Protein AF-A0A197JQS4-F1 (afdb_monomer)

Mean predicted aligned error: 7.61 Å

Sequence (183 aa):
MTLKGQHLELLPVDSPEYKKHINKFKDLHLINLYKIHYTGADKNNNSDDSWSDPIYFHGTGHCGCIDRHIERRTGSVRISVSEWCQHDDGCETRGILLQGHCREHSLHEGRHYFSEDIEVALKYAADGLQEHVASDNLSNKARFSLFLCKARNIHLGHEAMHRYVVSDYDIIPCYLVIVCRQL

Secondary structure (DSSP, 8-state):
-PPPEEEEEEPPTTSHHHHHHHGGGTTSEEEEEEEEEETT--TTTTS-TTS-SSPEEEEE---SHHHHHHHH-SS--EEEHHHH-SS-TT-HHHHHHHH-S-GGG-TTTT-EEEBS-HHHHHHHHHHHHTTT--S--S-SEEEEEEEEEEESS-EE-SSTT-EEESSTTSEEEEEEEEEEEE-

Radius of gyration: 15.59 Å; Cα contacts (8 Å, |Δi|>4): 342; chains: 1; bounding box: 34×43×42 Å

Foldseek 3Di:
DFWAFFKKFWDDCPDPVNVVCVVLQVQWAFDTKIFTDTPPDDPCPVVPPQKDPAWWKAWAADQCLVVCVVVVDDPDRMDGLCSSHVDDPPGPVSVCNGGNQDQVPDPPNSKRKTFSRVVVNVVRNVVNNVVRPDDDPPDLKDKIKMFTKIFHPWDQDPDNGMIIDNDSVGIDGGMITIIIDRD

Organism: NCBI:txid1314771

Structure (mmCIF, N/CA/C/O backbone):
data_AF-A0A197JQS4-F1
#
_entry.id   AF-A0A197JQS4-F1
#
loop_
_atom_site.group_PDB
_atom_site.id
_atom_site.type_symbol
_atom_site.label_atom_id
_atom_site.label_alt_id
_atom_site.label_comp_id
_atom_site.label_asym_id
_atom_site.label_entity_id
_atom_site.label_seq_id
_atom_site.pdbx_PDB_ins_code
_atom_site.Cartn_x
_atom_site.Cartn_y
_atom_site.Cartn_z
_atom_site.occupancy
_atom_site.B_iso_or_equiv
_atom_site.auth_seq_id
_atom_site.auth_comp_id
_atom_site.auth_asym_id
_atom_site.auth_atom_id
_atom_site.pdbx_PDB_model_num
ATOM 1 N N . MET A 1 1 ? 16.708 9.107 -1.989 1.00 53.22 1 MET A N 1
ATOM 2 C CA . MET A 1 1 ? 16.547 8.211 -0.827 1.00 53.22 1 MET A CA 1
ATOM 3 C C . MET A 1 1 ? 15.088 7.778 -0.709 1.00 53.22 1 MET A C 1
ATOM 5 O O . MET A 1 1 ? 14.232 8.655 -0.766 1.00 53.22 1 MET A O 1
ATOM 9 N N . THR A 1 2 ? 14.795 6.476 -0.645 1.00 67.69 2 THR A N 1
ATOM 10 C CA . THR A 1 2 ? 13.421 5.961 -0.487 1.00 67.69 2 THR A CA 1
ATOM 11 C C . THR A 1 2 ? 12.818 6.405 0.844 1.00 67.69 2 THR A C 1
ATOM 13 O O . THR A 1 2 ? 13.535 6.604 1.831 1.00 67.69 2 THR A O 1
ATOM 16 N N . LEU A 1 3 ? 11.501 6.613 0.873 1.00 77.88 3 LEU A N 1
ATOM 17 C CA . LEU A 1 3 ? 10.813 7.033 2.090 1.00 77.88 3 LEU A CA 1
ATOM 18 C C . LEU A 1 3 ? 10.682 5.845 3.046 1.00 77.88 3 LEU A C 1
ATOM 20 O O . LEU A 1 3 ? 10.131 4.806 2.690 1.00 77.88 3 LEU A O 1
ATOM 24 N N . LYS A 1 4 ? 11.169 6.019 4.277 1.00 84.62 4 LYS A N 1
ATOM 25 C CA . LYS A 1 4 ? 11.078 5.009 5.336 1.00 84.62 4 LYS A CA 1
ATOM 26 C C . LYS A 1 4 ? 9.849 5.257 6.192 1.00 84.62 4 LYS A C 1
ATOM 28 O O . LYS A 1 4 ? 9.656 6.368 6.701 1.00 84.62 4 LYS A O 1
ATOM 33 N N . GLY A 1 5 ? 9.003 4.245 6.332 1.00 85.62 5 GLY A N 1
ATOM 34 C CA . GLY A 1 5 ? 7.832 4.309 7.189 1.00 85.62 5 GLY A CA 1
ATOM 35 C C . GLY A 1 5 ? 8.254 4.518 8.641 1.00 85.62 5 GLY A C 1
ATOM 36 O O . GLY A 1 5 ? 9.100 3.808 9.178 1.00 85.62 5 GLY A O 1
ATOM 37 N N . GLN A 1 6 ? 7.664 5.517 9.283 1.00 88.75 6 GLN A N 1
ATOM 38 C CA . GLN A 1 6 ? 7.834 5.794 10.702 1.00 88.75 6 GLN A CA 1
ATOM 39 C C . GLN A 1 6 ? 6.806 5.007 11.514 1.00 88.75 6 GLN A C 1
ATOM 41 O O . GLN A 1 6 ? 7.144 4.299 12.460 1.00 88.75 6 GLN A O 1
ATOM 46 N N . HIS A 1 7 ? 5.530 5.156 11.163 1.00 90.44 7 HIS A N 1
ATOM 47 C CA . HIS A 1 7 ? 4.428 4.517 11.866 1.00 90.44 7 HIS A CA 1
ATOM 48 C C . HIS A 1 7 ? 3.210 4.349 10.962 1.00 90.44 7 HIS A C 1
ATOM 50 O O . HIS A 1 7 ? 3.050 5.044 9.960 1.00 90.44 7 HIS A O 1
ATOM 56 N N . LEU A 1 8 ? 2.340 3.439 11.373 1.00 91.06 8 LEU A N 1
ATOM 57 C CA . LEU A 1 8 ? 1.018 3.215 10.821 1.00 91.06 8 LEU A CA 1
ATOM 58 C C . LEU A 1 8 ? -0.023 3.818 11.751 1.00 91.06 8 LEU A C 1
ATOM 60 O O . LEU A 1 8 ? 0.056 3.633 12.965 1.00 91.06 8 LEU A O 1
ATOM 64 N N . GLU A 1 9 ? -0.997 4.512 11.183 1.00 91.75 9 GLU A N 1
ATOM 65 C CA . GLU A 1 9 ? -2.157 5.043 11.894 1.00 91.75 9 GLU A CA 1
ATOM 66 C C . GLU A 1 9 ? -3.415 4.316 11.417 1.00 91.75 9 GLU A C 1
ATOM 68 O O . GLU A 1 9 ? -3.719 4.327 10.226 1.00 91.75 9 GLU A O 1
ATOM 73 N N . LEU A 1 10 ? -4.141 3.666 12.324 1.00 91.62 10 LEU A N 1
ATOM 74 C CA . LEU A 1 10 ? -5.405 3.008 12.009 1.00 91.62 10 LEU A CA 1
ATOM 75 C C . LEU A 1 10 ? -6.459 4.068 11.679 1.00 91.62 10 LEU A C 1
ATOM 77 O O . LEU A 1 10 ? -6.750 4.927 12.510 1.00 91.62 10 LEU A O 1
ATOM 81 N N . LEU A 1 11 ? -7.055 3.985 10.490 1.00 91.56 11 LEU A N 1
ATOM 82 C CA . LEU A 1 11 ? -8.113 4.901 10.084 1.00 91.56 11 LEU A CA 1
ATOM 83 C C . LEU A 1 11 ? -9.456 4.493 10.708 1.00 91.56 11 LEU A C 1
ATOM 85 O O . LEU A 1 11 ? -9.920 3.374 10.467 1.00 91.56 11 LEU A O 1
ATOM 89 N N . PRO A 1 12 ? -10.125 5.396 11.450 1.00 89.94 12 PRO A N 1
ATOM 90 C CA . PRO A 1 12 ? -11.469 5.152 11.956 1.00 89.94 12 PRO A CA 1
ATOM 91 C C . PRO A 1 12 ? -12.469 4.926 10.818 1.00 89.94 12 PRO A C 1
ATOM 93 O O . PRO A 1 12 ? -12.425 5.621 9.797 1.00 89.94 12 PRO A O 1
ATOM 96 N N . VAL A 1 13 ? -13.401 3.990 11.009 1.00 89.62 13 VAL A N 1
ATOM 97 C CA . VAL A 1 13 ? -14.410 3.599 10.001 1.00 89.62 13 VAL A CA 1
ATOM 98 C C . VAL A 1 13 ? -15.328 4.750 9.579 1.00 89.62 13 VAL A C 1
ATOM 100 O O . VAL A 1 13 ? -15.867 4.779 8.472 1.00 89.62 13 VAL A O 1
ATOM 103 N N . ASP A 1 14 ? -15.514 5.724 10.461 1.00 90.50 14 ASP A N 1
ATOM 104 C CA . ASP A 1 14 ? -16.335 6.907 10.255 1.00 90.50 14 ASP A CA 1
ATOM 105 C C . ASP A 1 14 ? -15.576 8.059 9.579 1.00 90.50 14 ASP A C 1
ATOM 107 O O . ASP A 1 14 ? -16.223 8.989 9.075 1.00 90.50 14 ASP A O 1
ATOM 111 N N . SER A 1 15 ? -14.243 7.973 9.486 1.00 92.25 15 SER A N 1
ATOM 112 C CA . SER A 1 15 ? -13.405 9.016 8.896 1.00 92.25 15 SER A CA 1
ATOM 113 C C . SER A 1 15 ? -13.670 9.199 7.389 1.00 92.25 15 SER A C 1
ATOM 115 O O . SER A 1 15 ? -13.915 8.225 6.664 1.00 92.25 15 SER A O 1
ATOM 117 N N . PRO A 1 16 ? -13.598 10.441 6.864 1.00 91.88 16 PRO A N 1
ATOM 118 C CA . PRO A 1 16 ? -13.750 10.697 5.429 1.00 91.88 16 PRO A CA 1
ATOM 119 C C . PRO A 1 16 ? -12.719 9.950 4.574 1.00 91.88 16 PRO A C 1
ATOM 121 O O . PRO A 1 16 ? -13.035 9.477 3.484 1.00 91.88 16 PRO A O 1
ATOM 124 N N . GLU A 1 17 ? -11.493 9.819 5.085 1.00 89.81 17 GLU A N 1
ATOM 125 C CA . GLU A 1 17 ? -10.400 9.119 4.413 1.00 89.81 17 GLU A CA 1
ATOM 126 C C . GLU A 1 17 ? -10.714 7.622 4.277 1.00 89.81 17 GLU A C 1
ATOM 128 O O . GLU A 1 17 ? -10.653 7.092 3.172 1.00 89.81 17 GLU A O 1
ATOM 133 N N . TYR A 1 18 ? -11.189 6.957 5.336 1.00 92.00 18 TYR A N 1
ATOM 134 C CA . TYR A 1 18 ? -11.634 5.560 5.254 1.00 92.00 18 TYR A CA 1
ATOM 135 C C . TYR A 1 18 ? -12.758 5.370 4.223 1.00 92.00 18 TYR A C 1
ATOM 137 O O . TYR A 1 18 ? -12.674 4.517 3.332 1.00 92.00 18 TYR A O 1
ATOM 145 N N . LYS A 1 19 ? -13.787 6.227 4.277 1.00 91.81 19 LYS A N 1
ATOM 146 C CA . LYS A 1 19 ? -14.940 6.184 3.358 1.00 91.81 19 LYS A CA 1
ATOM 147 C C . LYS A 1 19 ? -14.551 6.400 1.891 1.00 91.81 19 LYS A C 1
ATOM 149 O O . LYS A 1 19 ? -15.211 5.864 1.002 1.00 91.81 19 LYS A O 1
ATOM 154 N N . LYS A 1 20 ? -13.463 7.126 1.612 1.00 90.94 20 LYS A N 1
ATOM 155 C CA . LYS A 1 20 ? -12.918 7.297 0.252 1.00 90.94 20 LYS A CA 1
ATOM 156 C C . LYS A 1 20 ? -12.388 5.984 -0.343 1.00 90.94 20 LYS A C 1
ATOM 158 O O . LYS A 1 20 ? -12.400 5.804 -1.566 1.00 90.94 20 LYS A O 1
ATOM 163 N N . HIS A 1 21 ? -11.900 5.069 0.493 1.00 90.69 21 HIS A N 1
ATOM 164 C CA . HIS A 1 21 ? -11.247 3.840 0.040 1.00 90.69 21 HIS A CA 1
ATOM 165 C C . HIS A 1 21 ? -12.134 2.597 0.152 1.00 90.69 21 HIS A C 1
ATOM 167 O O . HIS A 1 21 ? -12.002 1.718 -0.695 1.00 90.69 21 HIS A O 1
ATOM 173 N N . ILE A 1 22 ? -13.079 2.548 1.098 1.00 90.00 22 ILE A N 1
ATOM 174 C CA . ILE A 1 22 ? -13.889 1.349 1.387 1.00 90.00 22 ILE A CA 1
ATOM 175 C C . ILE A 1 22 ? -14.606 0.760 0.164 1.00 90.00 22 ILE A C 1
ATOM 177 O O . ILE A 1 22 ? -14.644 -0.453 -0.014 1.00 90.00 22 ILE A O 1
ATOM 181 N N . ASN A 1 23 ? -15.107 1.612 -0.734 1.00 88.38 23 ASN A N 1
ATOM 182 C CA . ASN A 1 23 ? -15.840 1.179 -1.926 1.00 88.38 23 ASN A CA 1
ATOM 183 C C . ASN A 1 23 ? -14.999 0.359 -2.913 1.00 88.38 23 ASN A C 1
ATOM 185 O O . ASN A 1 23 ? -15.577 -0.259 -3.803 1.00 88.38 23 ASN A O 1
ATOM 189 N N . LYS A 1 24 ? -13.668 0.365 -2.777 1.00 88.94 24 LYS A N 1
ATOM 190 C CA . LYS A 1 24 ? -12.763 -0.439 -3.604 1.00 88.94 24 LYS A CA 1
ATOM 191 C C . LYS A 1 24 ? -12.637 -1.892 -3.120 1.00 88.94 24 LYS A C 1
ATOM 193 O O . LYS A 1 24 ? -12.056 -2.704 -3.822 1.00 88.94 24 LYS A O 1
ATOM 198 N N . PHE A 1 25 ? -13.184 -2.217 -1.945 1.00 89.88 25 PHE A N 1
ATOM 199 C CA . PHE A 1 25 ? -13.057 -3.521 -1.281 1.00 89.88 25 PHE A CA 1
ATOM 200 C C . PHE A 1 25 ? -14.406 -4.232 -1.106 1.00 89.88 25 PHE A C 1
ATOM 202 O O . PHE A 1 25 ? -14.550 -5.035 -0.195 1.00 89.88 25 PHE A O 1
ATOM 209 N N . LYS A 1 26 ? -15.425 -3.907 -1.914 1.00 81.00 26 LYS A N 1
ATOM 210 C CA . LYS A 1 26 ? -16.821 -4.332 -1.676 1.00 81.00 26 LYS A CA 1
ATOM 211 C C . LYS A 1 26 ? -17.013 -5.844 -1.555 1.00 81.00 26 LYS A C 1
ATOM 213 O O . LYS A 1 26 ? -17.825 -6.270 -0.741 1.00 81.00 26 LYS A O 1
ATOM 218 N N . ASP A 1 27 ? -16.251 -6.620 -2.317 1.00 85.12 27 ASP A N 1
ATOM 219 C CA . ASP A 1 27 ? -16.339 -8.085 -2.332 1.00 85.12 27 ASP A CA 1
ATOM 220 C C . ASP A 1 27 ? -15.370 -8.751 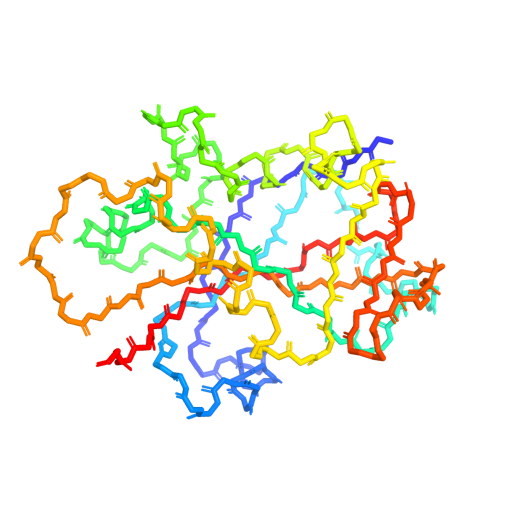-1.337 1.00 85.12 27 ASP A C 1
ATOM 222 O O . ASP A 1 27 ? -15.229 -9.972 -1.299 1.00 85.12 27 ASP A O 1
ATOM 226 N N . LEU A 1 28 ? -14.700 -7.948 -0.504 1.00 87.75 28 LEU A N 1
ATOM 227 C CA . LEU A 1 28 ? -13.706 -8.389 0.466 1.00 87.75 28 LEU A CA 1
ATOM 228 C C . LEU A 1 28 ? -14.118 -7.975 1.875 1.00 87.75 28 LEU A C 1
ATOM 230 O O . LEU A 1 28 ? -14.683 -6.906 2.111 1.00 87.75 28 LEU A O 1
ATOM 234 N N . HIS A 1 29 ? -13.766 -8.800 2.857 1.00 87.88 29 HIS A N 1
ATOM 235 C CA . HIS A 1 29 ? -13.915 -8.399 4.245 1.00 87.88 29 HIS A CA 1
ATOM 236 C C . HIS A 1 29 ? -12.717 -7.543 4.655 1.00 87.88 29 HIS A C 1
ATOM 238 O O . HIS A 1 29 ? -11.629 -8.059 4.918 1.00 87.88 29 HIS A O 1
ATOM 244 N N . LEU A 1 30 ? -12.909 -6.225 4.694 1.00 88.75 30 LEU A N 1
ATOM 245 C CA . LEU A 1 30 ? -11.894 -5.307 5.188 1.00 88.75 30 LEU A CA 1
ATOM 246 C C . LEU A 1 30 ? -11.728 -5.465 6.704 1.00 88.75 30 LEU A C 1
ATOM 248 O O . LEU A 1 30 ? -12.667 -5.208 7.455 1.00 88.75 30 LEU A O 1
ATOM 252 N N . ILE A 1 31 ? -10.526 -5.843 7.140 1.00 87.94 31 ILE A N 1
ATOM 253 C CA . ILE A 1 31 ? -10.185 -5.957 8.560 1.00 87.94 31 ILE A CA 1
ATOM 254 C C . ILE A 1 31 ? -9.725 -4.594 9.066 1.00 87.94 31 ILE A C 1
ATOM 256 O O . ILE A 1 31 ? -10.407 -3.985 9.881 1.00 87.94 31 ILE A O 1
ATOM 260 N N . ASN A 1 32 ? -8.609 -4.086 8.534 1.00 89.88 32 ASN A N 1
ATOM 261 C CA . ASN A 1 32 ? -8.026 -2.810 8.943 1.00 89.88 32 ASN A CA 1
ATOM 262 C C . ASN A 1 32 ? -7.528 -2.015 7.738 1.00 89.88 32 ASN A C 1
ATOM 264 O O . ASN A 1 32 ? -7.027 -2.580 6.767 1.00 89.88 32 ASN A O 1
ATOM 268 N N . LEU A 1 33 ? -7.605 -0.690 7.844 1.00 93.00 33 LEU A N 1
ATOM 269 C CA . LEU A 1 33 ? -7.001 0.245 6.904 1.00 93.00 33 LEU A CA 1
ATOM 270 C C . LEU A 1 33 ? -6.098 1.200 7.679 1.00 93.00 33 LEU A C 1
ATOM 272 O O . LEU A 1 33 ? -6.563 1.932 8.550 1.00 93.00 33 LEU A O 1
ATOM 276 N N . TYR A 1 34 ? -4.816 1.197 7.343 1.00 92.62 34 TYR A N 1
ATOM 277 C CA . TYR A 1 34 ? -3.806 2.025 7.976 1.00 92.62 34 TYR A CA 1
ATOM 278 C C . TYR A 1 34 ? -3.289 3.082 7.013 1.00 92.62 34 TYR A C 1
ATOM 280 O O . TYR A 1 34 ? -3.003 2.790 5.854 1.00 92.62 34 TYR A O 1
ATOM 288 N N . LYS A 1 35 ? -3.087 4.294 7.514 1.00 93.56 35 LYS A N 1
ATOM 289 C CA . LYS A 1 35 ? -2.306 5.333 6.850 1.00 93.56 35 LYS A CA 1
ATOM 290 C C . LYS A 1 35 ? -0.836 5.188 7.215 1.00 93.56 35 LYS A C 1
ATOM 292 O O . LYS A 1 35 ? -0.504 5.011 8.387 1.00 93.56 35 LYS A O 1
ATOM 297 N N . ILE A 1 36 ? 0.037 5.275 6.218 1.00 92.44 36 ILE A N 1
ATOM 298 C CA . ILE A 1 36 ? 1.484 5.179 6.411 1.00 92.44 36 ILE A CA 1
ATOM 299 C C . ILE A 1 36 ? 2.050 6.589 6.563 1.00 92.44 36 ILE A C 1
ATOM 301 O O . ILE A 1 36 ? 1.868 7.445 5.698 1.00 92.44 36 ILE A O 1
ATOM 305 N N . HIS A 1 37 ? 2.759 6.827 7.663 1.00 90.56 37 HIS A N 1
ATOM 306 C CA . HIS A 1 37 ? 3.476 8.075 7.908 1.00 90.56 37 HIS A CA 1
ATOM 307 C C . HIS A 1 37 ? 4.972 7.843 7.774 1.00 90.56 37 HIS A C 1
ATOM 309 O O . HIS A 1 37 ? 5.503 6.906 8.367 1.00 90.56 37 HIS A O 1
ATOM 315 N N . TYR A 1 38 ? 5.657 8.709 7.033 1.00 87.44 38 TYR A N 1
ATOM 316 C CA . TYR A 1 38 ? 7.070 8.561 6.682 1.00 87.44 38 TYR A CA 1
ATOM 317 C C . TYR A 1 38 ? 7.970 9.509 7.474 1.00 87.44 38 TYR A C 1
ATOM 319 O O . TYR A 1 38 ? 7.594 10.643 7.769 1.00 87.44 38 TYR A O 1
ATOM 327 N N . THR A 1 39 ? 9.191 9.074 7.788 1.00 81.81 39 THR A N 1
ATOM 328 C CA . THR A 1 39 ? 10.197 9.948 8.407 1.00 81.81 39 THR A CA 1
ATOM 329 C C . THR A 1 39 ? 10.670 11.009 7.417 1.00 81.81 39 THR A C 1
ATOM 331 O O . THR A 1 39 ? 11.080 10.663 6.310 1.00 81.81 39 THR A O 1
ATOM 334 N N . GLY A 1 40 ? 10.670 12.282 7.816 1.00 71.69 40 GLY A N 1
ATOM 335 C CA . GLY A 1 40 ? 11.206 13.373 6.992 1.00 71.69 40 GLY A CA 1
ATOM 336 C C . GLY A 1 40 ? 10.362 13.725 5.763 1.00 71.69 40 GLY A C 1
ATOM 337 O O . GLY A 1 40 ? 10.803 14.515 4.935 1.00 71.69 40 GLY A O 1
ATOM 338 N N . ALA A 1 41 ? 9.157 13.164 5.635 1.00 61.78 41 ALA A N 1
ATOM 339 C CA . ALA A 1 41 ? 8.196 13.647 4.661 1.00 61.78 41 ALA A CA 1
ATOM 340 C C . ALA A 1 41 ? 7.599 14.958 5.184 1.00 61.78 41 ALA A C 1
ATOM 342 O O . ALA A 1 41 ? 6.727 14.949 6.057 1.00 61.78 41 ALA A O 1
ATOM 343 N N . ASP A 1 42 ? 8.059 16.090 4.652 1.00 53.88 42 ASP A N 1
ATOM 344 C CA . ASP A 1 42 ? 7.267 17.312 4.730 1.00 53.88 42 ASP A CA 1
ATOM 345 C C . ASP A 1 42 ? 5.884 17.021 4.137 1.00 53.88 42 ASP A C 1
ATOM 347 O O . ASP A 1 42 ? 5.749 16.288 3.151 1.00 53.88 42 ASP A O 1
ATOM 351 N N . LYS A 1 43 ? 4.840 17.602 4.739 1.00 49.34 43 LYS A N 1
ATOM 352 C CA . LYS A 1 43 ? 3.424 17.378 4.381 1.00 49.34 43 LYS A CA 1
ATOM 353 C C . LYS A 1 43 ? 3.099 17.607 2.889 1.00 49.34 43 LYS A C 1
ATOM 355 O O . LYS A 1 43 ? 2.012 17.241 2.453 1.00 49.34 43 LYS A O 1
ATOM 360 N N . ASN A 1 44 ? 4.036 18.162 2.120 1.00 41.25 44 ASN A N 1
ATOM 361 C CA . ASN A 1 44 ? 3.891 18.593 0.735 1.00 41.25 44 ASN A CA 1
ATOM 362 C C . ASN A 1 44 ? 4.273 17.539 -0.322 1.00 41.25 44 ASN A C 1
ATOM 364 O O . ASN A 1 44 ? 3.987 17.752 -1.494 1.00 41.25 44 ASN A O 1
ATOM 368 N N . ASN A 1 45 ? 4.866 16.390 0.035 1.00 51.88 45 ASN A N 1
ATOM 369 C CA . ASN A 1 45 ? 5.236 15.393 -0.989 1.00 51.88 45 ASN A CA 1
ATOM 370 C C . ASN A 1 45 ? 4.029 14.685 -1.632 1.00 51.88 45 ASN A C 1
ATOM 372 O O . ASN A 1 45 ? 4.153 14.174 -2.737 1.00 51.88 45 ASN A O 1
ATOM 376 N N . ASN A 1 46 ? 2.863 14.672 -0.977 1.00 51.59 46 ASN A N 1
ATOM 377 C CA . ASN A 1 46 ? 1.641 14.044 -1.503 1.00 51.59 46 ASN A CA 1
ATOM 378 C C . ASN A 1 46 ? 0.733 15.001 -2.297 1.00 51.59 46 ASN A C 1
ATOM 380 O O . ASN A 1 46 ? -0.268 14.536 -2.854 1.00 51.59 46 ASN A O 1
ATOM 384 N N . SER A 1 47 ? 1.050 16.302 -2.296 1.00 53.47 47 SER A N 1
ATOM 385 C CA . SER A 1 47 ? 0.308 17.377 -2.973 1.00 53.47 47 SER A CA 1
ATOM 386 C C . SER A 1 47 ? 1.006 17.886 -4.235 1.00 53.47 47 SER A C 1
ATOM 388 O O . SER A 1 47 ? 0.624 18.926 -4.754 1.00 53.47 47 SER A O 1
ATOM 390 N N . ASP A 1 48 ? 2.060 17.205 -4.681 1.00 62.66 48 ASP A N 1
ATOM 391 C CA . ASP A 1 48 ? 2.669 17.464 -5.981 1.00 62.66 48 ASP A CA 1
ATOM 392 C C . ASP A 1 48 ? 1.764 16.874 -7.076 1.00 62.66 48 ASP A C 1
ATOM 394 O O . ASP A 1 48 ? 1.455 15.679 -7.050 1.00 62.66 48 ASP A O 1
ATOM 398 N N . ASP A 1 49 ? 1.342 17.709 -8.027 1.00 62.94 49 ASP A N 1
ATOM 399 C CA . ASP A 1 49 ? 0.498 17.325 -9.169 1.00 62.94 49 ASP A CA 1
ATOM 400 C C . ASP A 1 49 ? 1.192 16.299 -10.092 1.00 62.94 49 ASP A C 1
ATOM 402 O O . ASP A 1 49 ? 0.578 15.760 -11.010 1.00 62.94 49 ASP A O 1
ATOM 406 N N . SER A 1 50 ? 2.478 15.999 -9.857 1.00 76.12 50 SER A N 1
ATOM 407 C CA . SER A 1 50 ? 3.219 14.960 -10.580 1.00 76.12 50 SER A CA 1
ATOM 408 C C . SER A 1 50 ? 2.805 13.522 -10.235 1.00 76.12 50 SER A C 1
ATOM 410 O O . SER A 1 50 ? 3.173 12.596 -10.962 1.00 76.12 50 SER A O 1
ATOM 412 N N . TRP A 1 51 ? 2.057 13.307 -9.147 1.00 83.69 51 TRP A N 1
ATOM 413 C CA . TRP A 1 51 ? 1.566 11.981 -8.764 1.00 83.69 51 TRP A CA 1
ATOM 414 C C . TRP A 1 51 ? 0.267 11.615 -9.473 1.00 83.69 51 TRP A C 1
ATOM 416 O O . TRP A 1 51 ? -0.593 12.455 -9.708 1.00 83.69 51 TRP A O 1
ATOM 426 N N . SER A 1 52 ? 0.081 10.323 -9.733 1.00 80.56 52 SER A N 1
ATOM 427 C CA . SER A 1 52 ? -1.162 9.798 -10.282 1.00 80.56 52 SER A CA 1
ATOM 428 C C . SER A 1 52 ? -2.383 10.154 -9.428 1.00 80.56 52 SER A C 1
ATOM 430 O O . SER A 1 52 ? -2.377 9.985 -8.203 1.00 80.56 52 SER A O 1
ATOM 432 N N . ASP A 1 53 ? -3.468 10.538 -10.103 1.00 78.56 53 ASP A N 1
ATOM 433 C CA . ASP A 1 53 ? -4.795 10.631 -9.492 1.00 78.56 53 ASP A CA 1
ATOM 434 C C . ASP A 1 53 ? -5.348 9.249 -9.090 1.00 78.56 53 ASP A C 1
ATOM 436 O O . ASP A 1 53 ? -5.868 9.120 -7.971 1.00 78.56 53 ASP A O 1
ATOM 440 N N . PRO A 1 54 ? -5.227 8.189 -9.928 1.00 84.44 54 PRO A N 1
ATOM 441 C CA . PRO A 1 54 ? -5.584 6.838 -9.514 1.00 84.44 54 PRO A CA 1
ATOM 442 C C . PRO A 1 54 ? -4.731 6.331 -8.349 1.00 84.44 54 PRO A C 1
ATOM 444 O O . PRO A 1 54 ? -3.542 6.638 -8.224 1.00 84.44 54 PRO A O 1
ATOM 447 N N . ILE A 1 55 ? -5.363 5.500 -7.520 1.00 89.19 55 ILE A N 1
ATOM 448 C CA . ILE A 1 55 ? -4.691 4.676 -6.517 1.00 89.19 55 ILE A CA 1
ATOM 449 C C . ILE A 1 55 ? -4.453 3.308 -7.133 1.00 89.19 55 ILE A C 1
ATOM 451 O O . ILE A 1 55 ? -5.395 2.690 -7.626 1.00 89.19 55 ILE A O 1
ATOM 455 N N . TYR A 1 56 ? -3.223 2.832 -7.027 1.00 94.31 56 TYR A N 1
ATOM 456 C CA . TYR A 1 56 ? -2.841 1.498 -7.451 1.00 94.31 56 TYR A CA 1
ATOM 457 C C . TYR A 1 56 ? -2.705 0.568 -6.250 1.00 94.31 56 TYR A C 1
ATOM 459 O O . TYR A 1 56 ? -2.364 0.994 -5.150 1.00 94.31 56 TYR A O 1
ATOM 467 N N . PHE A 1 57 ? -2.950 -0.712 -6.465 1.00 95.06 57 PHE A N 1
ATOM 468 C CA . PHE A 1 57 ? -2.784 -1.783 -5.507 1.00 95.06 57 PHE A CA 1
ATOM 469 C C . PHE A 1 57 ? -1.479 -2.524 -5.767 1.00 95.06 57 PHE A C 1
ATOM 471 O O . PHE A 1 57 ? -1.159 -2.875 -6.905 1.00 95.06 57 PHE A O 1
ATOM 478 N N . HIS A 1 58 ? -0.753 -2.793 -4.691 1.00 93.31 58 HIS A N 1
ATOM 479 C CA . HIS A 1 58 ? 0.410 -3.667 -4.680 1.00 93.31 58 HIS A CA 1
ATOM 480 C C . HIS A 1 58 ? 0.213 -4.707 -3.578 1.00 93.31 58 HIS A C 1
ATOM 482 O O . HIS A 1 58 ? 0.144 -4.356 -2.401 1.00 93.31 58 HIS A O 1
ATOM 488 N N . GLY A 1 59 ? 0.044 -5.971 -3.960 1.00 90.62 59 GLY A N 1
ATOM 489 C CA . GLY A 1 59 ? -0.176 -7.059 -3.013 1.00 90.62 59 GLY A CA 1
ATOM 490 C C . GLY A 1 59 ? 1.130 -7.684 -2.551 1.00 90.62 59 GLY A C 1
ATOM 491 O O . GLY A 1 59 ? 2.043 -7.847 -3.353 1.00 90.62 59 GLY A O 1
ATOM 492 N N . THR A 1 60 ? 1.200 -8.038 -1.270 1.00 86.44 60 THR A N 1
ATOM 493 C CA . THR A 1 60 ? 2.349 -8.724 -0.669 1.00 86.44 60 THR A CA 1
ATOM 494 C C . THR A 1 60 ? 1.898 -9.925 0.145 1.00 86.44 60 THR A C 1
ATOM 496 O O . THR A 1 60 ? 0.770 -9.953 0.657 1.00 86.44 60 THR A O 1
ATOM 499 N N . GLY A 1 61 ? 2.794 -10.898 0.316 1.00 76.75 61 GLY A N 1
ATOM 500 C CA . GLY A 1 61 ? 2.550 -12.039 1.189 1.00 76.75 61 GLY A CA 1
ATOM 501 C C . GLY A 1 61 ? 2.187 -11.586 2.609 1.00 76.75 61 GLY A C 1
ATOM 502 O O . GLY A 1 61 ? 2.828 -10.705 3.204 1.00 76.75 61 GLY A O 1
ATOM 503 N N . HIS A 1 62 ? 1.123 -12.168 3.167 1.00 77.38 62 HIS A N 1
ATOM 504 C CA . HIS A 1 62 ? 0.702 -11.888 4.535 1.00 77.38 62 HIS A CA 1
ATOM 505 C C . HIS A 1 62 ? 1.424 -12.812 5.522 1.00 77.38 62 HIS A C 1
ATOM 507 O O . HIS A 1 62 ? 1.077 -13.977 5.668 1.00 77.38 62 HIS A O 1
ATOM 513 N N . CYS A 1 63 ? 2.404 -12.270 6.243 1.00 75.62 63 CYS A N 1
ATOM 514 C CA . CYS A 1 63 ? 3.257 -13.025 7.169 1.00 75.62 63 CYS A CA 1
ATOM 515 C C . CYS A 1 63 ? 2.644 -13.248 8.579 1.00 75.62 63 CYS A C 1
ATOM 517 O O . CYS A 1 63 ? 3.341 -13.647 9.510 1.00 75.62 63 CYS A O 1
ATOM 519 N N . GLY A 1 64 ? 1.371 -12.892 8.813 1.00 75.31 64 GLY A N 1
ATOM 520 C CA . GLY A 1 64 ? 0.690 -13.044 10.116 1.00 75.31 64 GLY A CA 1
ATOM 521 C C . GLY A 1 64 ? 1.211 -12.139 11.250 1.00 75.31 64 GLY A C 1
ATOM 522 O O . GLY A 1 64 ? 0.695 -12.152 12.369 1.00 75.31 64 GLY A O 1
ATOM 523 N N . CYS A 1 65 ? 2.230 -11.309 11.005 1.00 76.56 65 CYS A N 1
ATOM 524 C CA . CYS A 1 65 ? 2.780 -10.399 12.017 1.00 76.56 65 CYS A CA 1
ATOM 525 C C . CYS A 1 65 ? 1.750 -9.387 12.547 1.00 76.56 65 CYS A C 1
ATOM 527 O O . CYS A 1 65 ? 1.716 -9.112 13.748 1.00 76.56 65 CYS A O 1
ATOM 529 N N . ILE A 1 66 ? 0.878 -8.874 11.674 1.00 72.19 66 ILE A N 1
ATOM 530 C CA . ILE A 1 66 ? -0.192 -7.953 12.074 1.00 72.19 66 ILE A CA 1
ATOM 531 C C . ILE A 1 66 ? -1.321 -8.664 12.812 1.00 72.19 66 ILE A C 1
ATOM 533 O O . ILE A 1 66 ? -1.935 -8.049 13.673 1.00 72.19 66 ILE A O 1
ATOM 537 N N . ASP A 1 67 ? -1.550 -9.952 12.568 1.00 72.12 67 ASP A N 1
ATOM 538 C CA . ASP A 1 67 ? -2.600 -10.713 13.249 1.00 72.12 67 ASP A CA 1
ATOM 539 C C . ASP A 1 67 ? -2.337 -10.775 14.749 1.00 72.12 67 ASP A C 1
ATOM 541 O O . ASP A 1 67 ? -3.213 -10.462 15.551 1.00 72.12 67 ASP A O 1
ATOM 545 N N . ARG A 1 68 ? -1.074 -10.999 15.133 1.00 68.56 68 ARG A N 1
ATOM 546 C CA . ARG A 1 68 ? -0.640 -10.919 16.534 1.00 68.56 68 ARG A CA 1
ATOM 547 C C . ARG A 1 68 ? -0.873 -9.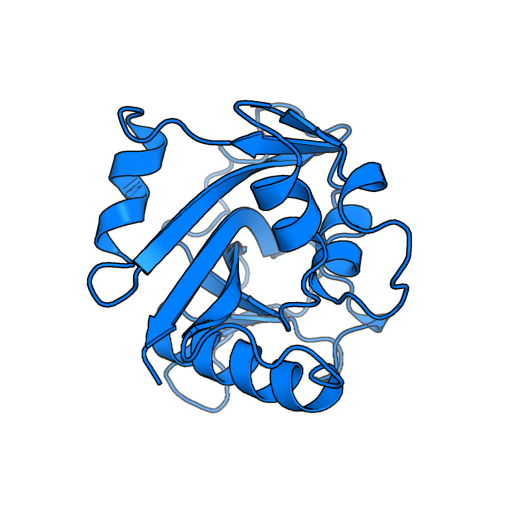536 17.146 1.00 68.56 68 ARG A C 1
ATOM 549 O O . ARG A 1 68 ? -1.142 -9.449 18.340 1.00 68.56 68 ARG A O 1
ATOM 556 N N . HIS A 1 69 ? -0.772 -8.458 16.369 1.00 66.88 69 HIS A N 1
ATOM 557 C CA . HIS A 1 69 ? -1.081 -7.099 16.837 1.00 66.88 69 HIS A CA 1
ATOM 558 C C . HIS A 1 69 ? -2.585 -6.842 16.924 1.00 66.88 69 HIS A C 1
ATOM 560 O O . HIS A 1 69 ? -3.033 -6.262 17.910 1.00 66.88 69 HIS A O 1
ATOM 566 N N . ILE A 1 70 ? -3.358 -7.299 15.939 1.00 67.38 70 ILE A N 1
ATOM 567 C CA . ILE A 1 70 ? -4.822 -7.199 15.904 1.00 67.38 70 ILE A CA 1
ATOM 568 C C . ILE A 1 70 ? -5.428 -7.946 17.092 1.00 67.38 70 ILE A C 1
ATOM 570 O O . ILE A 1 70 ? -6.295 -7.416 17.780 1.00 67.38 70 ILE A O 1
ATOM 574 N N . GLU A 1 71 ? -4.938 -9.151 17.370 1.00 66.19 71 GLU A N 1
ATOM 575 C CA . GLU A 1 71 ? -5.430 -10.001 18.453 1.00 66.19 71 GLU A CA 1
ATOM 576 C C . GLU A 1 71 ? -5.006 -9.493 19.836 1.00 66.19 71 GLU A C 1
ATOM 578 O O . GLU A 1 71 ? -5.770 -9.605 20.794 1.00 66.19 71 GLU A O 1
ATOM 583 N N . ARG A 1 72 ? -3.800 -8.915 19.964 1.00 62.06 72 ARG A N 1
ATOM 584 C CA . ARG A 1 72 ? -3.250 -8.479 21.262 1.00 62.06 72 ARG A CA 1
ATOM 585 C C . ARG A 1 72 ? -3.551 -7.026 21.632 1.00 62.06 72 ARG A C 1
ATOM 587 O O . ARG A 1 72 ? -3.370 -6.674 22.796 1.00 62.06 72 ARG A O 1
ATOM 594 N N . ARG A 1 73 ? -3.971 -6.159 20.700 1.00 54.72 73 ARG A N 1
ATOM 595 C CA . ARG A 1 73 ? -4.217 -4.731 20.981 1.00 54.72 73 ARG A CA 1
ATOM 596 C C . ARG A 1 73 ? -5.650 -4.306 20.658 1.00 54.72 73 ARG A C 1
ATOM 598 O O . ARG A 1 73 ? -5.978 -3.916 19.543 1.00 54.72 73 ARG A O 1
ATOM 605 N N . THR A 1 74 ? -6.463 -4.219 21.707 1.00 52.78 74 THR A N 1
ATOM 606 C CA . THR A 1 74 ? -7.684 -3.406 21.763 1.00 52.78 74 THR A CA 1
ATOM 607 C C . THR A 1 74 ? -7.339 -1.916 21.591 1.00 52.78 74 THR A C 1
ATOM 609 O O . THR A 1 74 ? -6.869 -1.276 22.530 1.00 52.78 74 THR A O 1
ATOM 612 N N . GLY A 1 75 ? -7.554 -1.341 20.406 1.00 54.12 75 GLY A N 1
ATOM 613 C CA . GLY A 1 75 ? -7.689 0.118 20.244 1.00 54.12 75 GLY A CA 1
ATOM 614 C C . GLY A 1 75 ? -6.407 0.955 20.128 1.00 54.12 75 GLY A C 1
ATOM 615 O O . GLY A 1 75 ? -6.473 2.175 20.275 1.00 54.12 75 GLY A O 1
ATOM 616 N N . SER A 1 76 ? -5.241 0.361 19.849 1.00 62.69 76 SER A N 1
ATOM 617 C CA . SER A 1 76 ? -4.048 1.166 19.549 1.00 62.69 76 SER A CA 1
ATOM 618 C C . SER A 1 76 ? -4.174 1.797 18.160 1.00 62.69 76 SER A C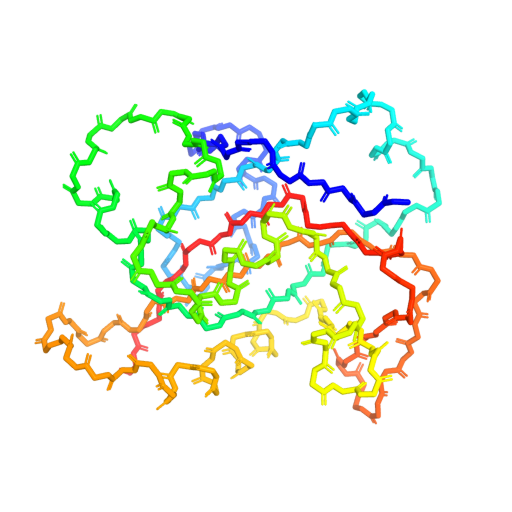 1
ATOM 620 O O . SER A 1 76 ? -4.080 1.116 17.143 1.00 62.69 76 SER A O 1
ATOM 622 N N . VAL A 1 77 ? -4.379 3.115 18.129 1.00 78.94 77 VAL A N 1
ATOM 623 C CA . VAL A 1 77 ? -4.523 3.902 16.891 1.00 78.94 77 VAL A CA 1
ATOM 624 C C . VAL A 1 77 ? -3.211 3.967 16.102 1.00 78.94 77 VAL A C 1
ATOM 626 O O . VAL A 1 77 ? -3.229 4.256 14.912 1.00 78.94 77 VAL A O 1
ATOM 629 N N . ARG A 1 78 ? -2.061 3.682 16.729 1.00 86.94 78 ARG A N 1
ATOM 630 C CA . ARG A 1 78 ? -0.740 3.892 16.129 1.00 86.94 78 ARG A CA 1
ATOM 631 C C . ARG A 1 78 ? 0.222 2.738 16.404 1.00 86.94 78 ARG A C 1
ATOM 633 O O . ARG A 1 78 ? 0.440 2.374 17.555 1.00 86.94 78 ARG A O 1
ATOM 640 N N . ILE A 1 79 ? 0.847 2.221 15.348 1.00 86.69 79 ILE A N 1
ATOM 641 C CA . ILE A 1 79 ? 1.834 1.131 15.399 1.00 86.69 79 ILE A CA 1
ATOM 642 C C . ILE A 1 79 ? 3.150 1.650 14.819 1.00 86.69 79 ILE A C 1
ATOM 644 O O . ILE A 1 79 ? 3.170 2.142 13.692 1.00 86.69 79 ILE A O 1
ATOM 648 N N . SER A 1 80 ? 4.257 1.567 15.562 1.00 88.38 80 SER A N 1
ATOM 649 C CA . SER A 1 80 ? 5.571 1.884 14.988 1.00 88.38 80 SER A CA 1
ATOM 650 C C . SER A 1 80 ? 5.918 0.861 13.907 1.00 88.38 80 SER A C 1
ATOM 652 O O . SER A 1 80 ? 5.739 -0.337 14.115 1.00 88.38 80 SER A O 1
ATOM 654 N N . VAL A 1 81 ? 6.464 1.295 12.768 1.00 87.12 81 VAL A N 1
ATOM 655 C CA . VAL A 1 81 ? 6.870 0.350 11.711 1.00 87.12 81 VAL A CA 1
ATOM 656 C C . VAL A 1 81 ? 7.941 -0.624 12.219 1.00 87.12 81 VAL A C 1
ATOM 658 O O . VAL A 1 81 ? 7.914 -1.804 11.877 1.00 87.12 81 VAL A O 1
ATOM 661 N N . SER A 1 82 ? 8.833 -0.177 13.110 1.00 84.25 82 SER A N 1
ATOM 662 C CA . SER A 1 82 ? 9.825 -1.048 13.760 1.00 84.25 82 SER A CA 1
ATOM 663 C C . SER A 1 82 ? 9.206 -2.140 14.644 1.00 84.25 82 SER A C 1
ATOM 665 O O . SER A 1 82 ? 9.853 -3.146 14.925 1.00 84.25 82 SER A O 1
ATOM 667 N N . GLU A 1 83 ? 7.960 -1.957 15.078 1.00 80.56 83 GLU A N 1
ATOM 668 C CA . GLU A 1 83 ? 7.206 -2.913 15.892 1.00 80.56 83 GLU A CA 1
ATOM 669 C C . GLU A 1 83 ? 6.296 -3.811 15.045 1.00 80.56 83 GLU A C 1
ATOM 671 O O . GLU A 1 83 ? 5.752 -4.774 15.579 1.00 80.56 83 GLU A O 1
ATOM 676 N N . TRP A 1 84 ? 6.136 -3.529 13.744 1.00 78.31 84 TRP A N 1
ATOM 677 C CA . TRP A 1 84 ? 5.220 -4.250 12.853 1.00 78.31 84 TRP A CA 1
ATOM 678 C C . TRP A 1 84 ? 5.471 -5.759 12.853 1.00 78.31 84 TRP A C 1
ATOM 680 O O . TRP A 1 84 ? 4.544 -6.548 13.007 1.00 78.31 84 TRP A O 1
ATOM 690 N N . CYS A 1 85 ? 6.734 -6.157 12.692 1.00 77.25 85 CYS A N 1
ATOM 691 C CA . CYS A 1 85 ? 7.133 -7.553 12.580 1.00 77.25 85 CYS A CA 1
ATOM 692 C C . CYS A 1 85 ? 8.573 -7.701 13.085 1.00 77.25 85 CYS A C 1
ATOM 694 O O . CYS A 1 85 ? 9.524 -7.338 12.400 1.00 77.25 85 CYS A O 1
ATOM 696 N N . GLN A 1 86 ? 8.726 -8.143 14.336 1.00 71.44 86 GLN A N 1
ATOM 697 C CA . GLN A 1 86 ? 10.027 -8.211 15.022 1.00 71.44 86 GLN A CA 1
ATOM 698 C C . GLN A 1 86 ? 10.733 -9.565 14.881 1.00 71.44 86 GLN A C 1
ATOM 700 O O . GLN A 1 86 ? 11.890 -9.686 15.268 1.00 71.44 86 GLN A O 1
ATOM 705 N N . HIS A 1 87 ? 10.037 -10.583 14.373 1.00 67.81 87 HIS A N 1
ATOM 706 C CA . HIS A 1 87 ? 10.484 -11.978 14.444 1.00 67.81 87 HIS A CA 1
ATOM 707 C C . HIS A 1 87 ? 10.547 -12.683 13.089 1.00 67.81 87 HIS A C 1
ATOM 709 O O . HIS A 1 87 ? 10.861 -13.866 13.053 1.00 67.81 87 HIS A O 1
ATOM 715 N N . ASP A 1 88 ? 10.225 -11.982 12.003 1.00 69.62 88 ASP A N 1
ATOM 716 C CA . ASP A 1 88 ? 10.231 -12.551 10.661 1.00 69.62 88 ASP A CA 1
ATOM 717 C C . ASP A 1 88 ? 10.961 -11.602 9.707 1.00 69.62 88 ASP A C 1
ATOM 719 O O . ASP A 1 88 ? 10.465 -10.531 9.332 1.00 69.62 88 ASP A O 1
ATOM 723 N N . ASP A 1 89 ? 12.192 -11.987 9.378 1.00 68.94 89 ASP A N 1
ATOM 724 C CA . ASP A 1 89 ? 13.050 -11.270 8.439 1.00 68.94 89 ASP A CA 1
ATOM 725 C C . ASP A 1 89 ? 12.648 -11.514 6.975 1.00 68.94 89 ASP A C 1
ATOM 727 O O . ASP A 1 89 ? 13.084 -10.763 6.106 1.00 68.94 89 ASP A O 1
ATOM 731 N N . GLY A 1 90 ? 11.769 -12.488 6.704 1.00 75.50 90 GLY A N 1
ATOM 732 C CA . GLY A 1 90 ? 11.200 -12.759 5.382 1.00 75.50 90 GLY A CA 1
ATOM 733 C C . GLY A 1 90 ? 9.926 -11.970 5.068 1.00 75.50 90 GLY A C 1
ATOM 734 O O . GLY A 1 90 ? 9.413 -12.055 3.958 1.00 75.50 90 GLY A O 1
ATOM 735 N N . CYS A 1 91 ? 9.394 -11.177 6.004 1.00 82.12 91 CYS A N 1
ATOM 736 C CA . CYS A 1 91 ? 8.124 -10.489 5.776 1.00 82.12 91 CYS A CA 1
ATOM 737 C C . CYS A 1 91 ? 8.254 -9.319 4.776 1.00 82.12 91 CYS A C 1
ATOM 739 O O . CYS A 1 91 ? 8.631 -8.202 5.146 1.00 82.12 91 CYS A O 1
ATOM 741 N N . GLU A 1 92 ? 7.839 -9.533 3.525 1.00 85.31 92 GLU A N 1
ATOM 742 C CA . GLU A 1 92 ? 7.860 -8.535 2.438 1.00 85.31 92 GLU A CA 1
ATOM 743 C C . GLU A 1 92 ? 7.164 -7.221 2.821 1.00 85.31 92 GLU A C 1
ATOM 745 O O . GLU A 1 92 ? 7.686 -6.125 2.602 1.00 85.31 92 GLU A O 1
ATOM 750 N N . THR A 1 93 ? 6.005 -7.333 3.483 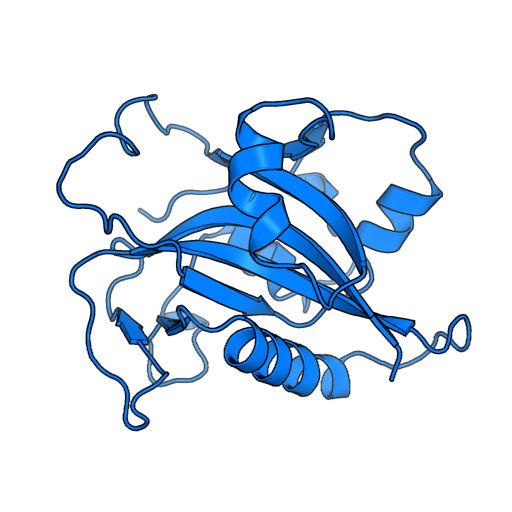1.00 88.25 93 THR A N 1
ATOM 751 C CA . THR A 1 93 ? 5.234 -6.179 3.971 1.00 88.25 93 THR A CA 1
ATOM 752 C C . THR A 1 93 ? 6.093 -5.305 4.896 1.00 88.25 93 THR A C 1
ATOM 754 O O . THR A 1 93 ? 6.076 -4.078 4.802 1.00 88.25 93 THR A O 1
ATOM 757 N N . ARG A 1 94 ? 6.888 -5.922 5.784 1.00 87.06 94 ARG A N 1
ATOM 758 C CA 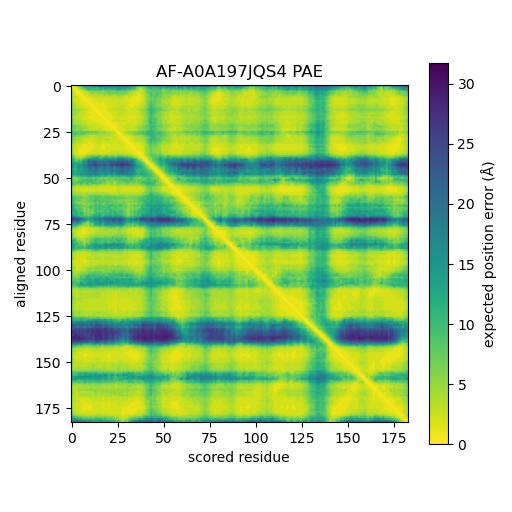. ARG A 1 94 ? 7.804 -5.212 6.691 1.00 87.06 94 ARG A CA 1
ATOM 759 C C . ARG A 1 94 ? 8.952 -4.566 5.915 1.00 87.06 94 ARG A C 1
ATOM 761 O O . ARG A 1 94 ? 9.306 -3.428 6.221 1.00 87.06 94 ARG A O 1
ATOM 768 N N . GLY A 1 95 ? 9.512 -5.270 4.931 1.00 87.12 95 GLY A N 1
ATOM 769 C CA . GLY A 1 95 ? 10.572 -4.756 4.062 1.00 87.12 95 GLY A CA 1
ATOM 770 C C . GLY A 1 95 ? 10.163 -3.446 3.390 1.00 87.12 95 GLY A C 1
ATOM 771 O O . GLY A 1 95 ? 10.843 -2.431 3.557 1.00 87.12 95 GLY A O 1
ATOM 772 N N . ILE A 1 96 ? 8.989 -3.435 2.751 1.00 89.50 96 ILE A N 1
ATOM 773 C CA . ILE A 1 96 ? 8.440 -2.237 2.100 1.00 89.50 96 ILE A CA 1
ATOM 774 C C . ILE A 1 96 ? 8.158 -1.124 3.111 1.00 89.50 96 ILE A C 1
ATOM 776 O O . ILE A 1 96 ? 8.482 0.032 2.854 1.00 89.50 96 ILE A O 1
ATOM 780 N N . LEU A 1 97 ? 7.606 -1.431 4.288 1.00 89.56 97 LEU A N 1
ATOM 781 C CA . LEU A 1 97 ? 7.365 -0.400 5.301 1.00 89.56 97 LEU A CA 1
ATOM 782 C C . LEU A 1 97 ? 8.666 0.246 5.808 1.00 89.56 97 LEU A C 1
ATOM 784 O O . LEU A 1 97 ? 8.703 1.457 6.022 1.00 89.56 97 LEU A O 1
ATOM 788 N N . LEU A 1 98 ? 9.732 -0.531 6.016 1.00 87.56 98 LEU A N 1
ATOM 789 C CA . LEU A 1 98 ? 10.999 -0.029 6.563 1.00 87.56 98 LEU A CA 1
ATOM 790 C C . LEU A 1 98 ? 11.867 0.686 5.527 1.00 87.56 98 LEU A C 1
ATOM 792 O O . LEU A 1 98 ? 12.599 1.613 5.884 1.00 87.56 98 LEU A O 1
ATOM 796 N N . GLN A 1 99 ? 11.831 0.233 4.276 1.00 85.62 99 GLN A N 1
ATOM 797 C CA . GLN A 1 99 ? 12.788 0.642 3.246 1.00 85.62 99 GLN A CA 1
ATOM 798 C C . GLN A 1 99 ? 12.135 1.301 2.026 1.00 85.62 99 GLN A C 1
ATOM 800 O O . GLN A 1 99 ? 12.852 1.841 1.183 1.00 85.62 99 GLN A O 1
ATOM 805 N N . GLY A 1 100 ? 10.804 1.307 1.944 1.00 85.88 100 GLY A N 1
ATOM 806 C CA . GLY A 1 100 ? 10.070 1.625 0.724 1.00 85.88 100 GLY A CA 1
ATOM 807 C C . GLY A 1 100 ? 10.153 0.487 -0.298 1.00 85.88 100 GLY A C 1
ATOM 808 O O . GLY A 1 100 ? 10.695 -0.585 -0.028 1.00 85.88 100 GLY A O 1
ATOM 809 N N . HIS A 1 101 ? 9.631 0.730 -1.499 1.00 84.00 101 HIS A N 1
ATOM 810 C CA . HIS A 1 101 ? 9.923 -0.137 -2.637 1.00 84.00 101 HIS A CA 1
ATOM 811 C C . HIS A 1 101 ? 11.415 -0.041 -2.969 1.00 84.00 101 HIS A C 1
ATOM 813 O O . HIS A 1 101 ? 11.927 1.059 -3.156 1.00 84.00 101 HIS A O 1
ATOM 819 N N . CYS A 1 102 ? 12.106 -1.180 -3.016 1.00 82.12 102 CYS A N 1
ATOM 820 C CA . CYS A 1 102 ? 13.542 -1.248 -3.268 1.00 82.12 102 CYS A CA 1
ATOM 821 C C . CYS A 1 102 ? 13.809 -2.115 -4.492 1.00 82.12 102 CYS A C 1
ATOM 823 O O . CYS A 1 102 ? 13.455 -3.297 -4.518 1.00 82.12 102 CYS A O 1
ATOM 825 N N . ARG A 1 103 ? 14.437 -1.532 -5.513 1.00 81.00 103 ARG A N 1
ATOM 826 C CA . ARG A 1 103 ? 14.727 -2.214 -6.774 1.00 81.00 103 ARG A CA 1
ATOM 827 C C . ARG A 1 103 ? 15.555 -3.485 -6.589 1.00 81.00 103 ARG A C 1
ATOM 829 O O . ARG A 1 103 ? 15.302 -4.476 -7.266 1.00 81.00 103 ARG A O 1
ATOM 836 N N . GLU A 1 104 ? 16.524 -3.451 -5.679 1.00 75.88 104 GLU A N 1
ATOM 837 C CA . GLU A 1 104 ? 17.435 -4.570 -5.392 1.00 75.88 104 GLU A CA 1
ATOM 838 C C . GLU A 1 104 ? 16.710 -5.792 -4.812 1.00 75.88 104 GLU A C 1
ATOM 840 O O . GLU A 1 104 ? 17.222 -6.907 -4.880 1.00 75.88 104 GLU A O 1
ATOM 845 N N . HIS A 1 105 ? 15.504 -5.589 -4.282 1.00 71.88 105 HIS A N 1
ATOM 846 C CA . HIS A 1 105 ? 14.647 -6.636 -3.731 1.00 71.88 105 HIS A CA 1
ATOM 847 C C . HIS A 1 105 ? 13.449 -6.960 -4.634 1.00 71.88 105 HIS A C 1
ATOM 849 O O . HIS A 1 105 ? 12.614 -7.781 -4.269 1.00 71.88 105 HIS A O 1
ATOM 855 N N . SER A 1 106 ? 13.345 -6.336 -5.813 1.00 70.31 106 SER A N 1
ATOM 856 C CA . SER A 1 106 ? 12.292 -6.665 -6.772 1.00 70.31 106 SER A CA 1
ATOM 857 C C . SER A 1 106 ? 12.639 -7.944 -7.530 1.00 70.31 106 SER A C 1
ATOM 859 O O . SER A 1 106 ? 13.662 -8.033 -8.210 1.00 70.31 106 SER A O 1
ATOM 861 N N . LEU A 1 107 ? 11.717 -8.906 -7.479 1.00 67.38 107 LEU A N 1
ATOM 862 C CA . LEU A 1 107 ? 11.792 -10.182 -8.194 1.00 67.38 107 LEU A CA 1
ATOM 863 C C . LEU A 1 107 ? 11.760 -10.031 -9.726 1.00 67.38 107 LEU A C 1
ATOM 865 O O . LEU A 1 107 ? 12.054 -10.980 -10.450 1.00 67.38 107 LEU A O 1
ATOM 869 N N . HIS A 1 108 ? 11.413 -8.850 -10.246 1.00 74.31 108 HIS A N 1
ATOM 870 C CA . HIS A 1 108 ? 11.137 -8.642 -11.666 1.00 74.31 108 HIS A CA 1
ATOM 871 C C . HIS A 1 108 ? 12.075 -7.617 -12.307 1.00 74.31 108 HIS A C 1
ATOM 873 O O . HIS A 1 108 ? 11.644 -6.553 -12.759 1.00 74.31 108 HIS A O 1
ATOM 879 N N . GLU A 1 109 ? 13.368 -7.946 -12.350 1.00 78.50 109 GLU A N 1
ATOM 880 C CA . GLU A 1 109 ? 14.414 -7.141 -13.009 1.00 78.50 109 GLU A CA 1
ATOM 881 C C . GLU A 1 109 ? 14.516 -5.703 -12.474 1.00 78.50 109 GLU A C 1
ATOM 883 O O . GLU A 1 109 ? 14.954 -4.774 -13.165 1.00 78.50 109 GLU A O 1
ATOM 888 N N . GLY A 1 110 ? 14.099 -5.497 -11.226 1.00 79.81 110 GLY A N 1
ATOM 889 C CA . GLY A 1 110 ? 14.080 -4.174 -10.639 1.00 79.81 110 GLY A CA 1
ATOM 890 C C . GLY A 1 110 ? 12.925 -3.286 -11.107 1.00 79.81 110 GLY A C 1
ATOM 891 O O . GLY A 1 110 ? 13.108 -2.084 -11.292 1.00 79.81 110 GLY A O 1
ATOM 892 N N . ARG A 1 111 ? 11.747 -3.867 -11.332 1.00 88.12 111 ARG A N 1
ATOM 893 C CA . ARG A 1 111 ? 10.508 -3.133 -11.621 1.00 88.12 111 ARG A CA 1
ATOM 894 C C . ARG A 1 111 ? 9.520 -3.318 -10.474 1.00 88.12 111 ARG A C 1
ATOM 896 O O . ARG A 1 111 ? 9.400 -4.413 -9.927 1.00 88.12 111 ARG A O 1
ATOM 903 N N . HIS A 1 112 ? 8.779 -2.271 -10.140 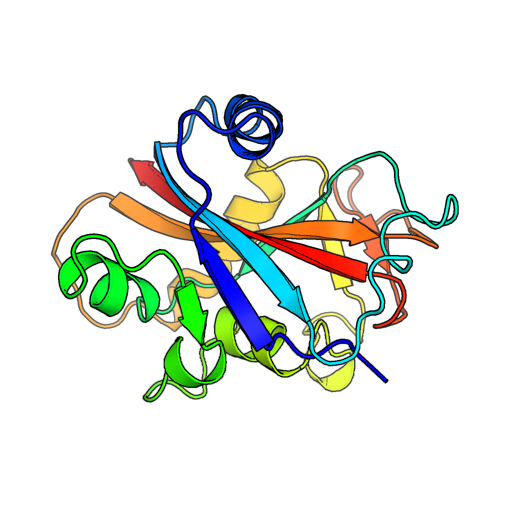1.00 89.56 112 HIS A N 1
ATOM 904 C CA . HIS A 1 112 ? 7.732 -2.324 -9.117 1.00 89.56 112 HIS A CA 1
ATOM 905 C C . HIS A 1 112 ? 6.384 -2.445 -9.795 1.00 89.56 112 HIS A C 1
ATOM 907 O O . HIS A 1 112 ? 5.924 -1.476 -10.394 1.00 89.56 112 HIS A O 1
ATOM 913 N N . TYR A 1 113 ? 5.781 -3.631 -9.730 1.00 90.56 113 TYR A N 1
ATOM 914 C CA . TYR A 1 113 ? 4.490 -3.903 -10.354 1.00 90.56 113 TYR A CA 1
ATOM 915 C C . TYR A 1 113 ? 3.331 -3.550 -9.426 1.00 90.56 113 TYR A C 1
ATOM 917 O O . TYR A 1 113 ? 3.386 -3.773 -8.217 1.00 90.56 113 TYR A O 1
ATOM 925 N N . PHE A 1 114 ? 2.274 -3.001 -10.011 1.00 92.25 114 PHE A N 1
ATOM 926 C CA . PHE A 1 114 ? 1.036 -2.628 -9.339 1.00 92.25 114 PHE A CA 1
ATOM 927 C C . PHE A 1 114 ? -0.122 -2.623 -10.346 1.00 92.25 114 PHE A C 1
ATOM 929 O O . PHE A 1 114 ? 0.088 -2.695 -11.560 1.00 92.25 114 PHE A O 1
ATOM 936 N N . SER A 1 115 ? -1.359 -2.551 -9.860 1.00 93.38 115 SER A N 1
ATOM 937 C CA . SER A 1 115 ? -2.554 -2.547 -10.712 1.00 93.38 115 SER A CA 1
ATOM 938 C C . SER A 1 115 ? -3.643 -1.637 -10.157 1.00 93.38 115 SER A C 1
ATOM 940 O O . SER A 1 115 ? -3.714 -1.422 -8.957 1.00 93.38 115 SER A O 1
ATOM 942 N N . GLU A 1 116 ? -4.508 -1.096 -11.009 1.00 92.38 116 GLU A N 1
ATOM 943 C CA . GLU A 1 116 ? -5.748 -0.439 -10.554 1.00 92.38 116 GLU A CA 1
ATOM 944 C C . GLU A 1 116 ? -6.812 -1.467 -10.144 1.00 92.38 116 GLU A C 1
ATOM 946 O O . GLU A 1 116 ? -7.760 -1.129 -9.437 1.00 92.38 116 GLU A O 1
ATOM 951 N N . ASP A 1 117 ? -6.641 -2.721 -10.570 1.00 92.12 117 ASP A N 1
ATOM 952 C CA . ASP A 1 117 ? -7.522 -3.832 -10.247 1.00 92.12 117 ASP A CA 1
ATOM 953 C C . ASP A 1 117 ? -7.022 -4.560 -8.993 1.00 92.12 117 ASP A C 1
ATOM 955 O O . ASP A 1 117 ? -5.896 -5.066 -8.924 1.00 92.12 117 ASP A O 1
ATOM 959 N N . ILE A 1 118 ? -7.882 -4.607 -7.980 1.00 91.62 118 ILE A N 1
ATOM 960 C CA . ILE A 1 118 ? -7.589 -5.262 -6.711 1.00 91.62 118 ILE A CA 1
ATOM 961 C C . ILE A 1 118 ? -7.443 -6.779 -6.853 1.00 91.62 118 ILE A C 1
ATOM 963 O O . ILE A 1 118 ? -6.636 -7.368 -6.134 1.00 91.62 118 ILE A O 1
ATOM 967 N N . GLU A 1 119 ? -8.160 -7.418 -7.782 1.00 91.25 119 GLU A N 1
ATOM 968 C CA . GLU A 1 119 ? -8.077 -8.869 -7.981 1.00 91.25 119 GLU A CA 1
ATOM 969 C C . GLU A 1 119 ? -6.693 -9.273 -8.495 1.00 91.25 119 GLU A C 1
ATOM 971 O O . GLU A 1 119 ? -6.154 -10.307 -8.095 1.00 91.25 119 GLU A O 1
ATOM 976 N N . VAL A 1 120 ? -6.067 -8.418 -9.308 1.00 90.56 120 VAL A N 1
ATOM 977 C CA . VAL A 1 120 ? -4.689 -8.618 -9.768 1.00 90.56 120 VAL A CA 1
ATOM 978 C C . VAL A 1 120 ? -3.723 -8.567 -8.586 1.00 90.56 120 VAL A C 1
ATOM 980 O O . VAL A 1 120 ? -2.912 -9.474 -8.416 1.00 90.56 120 VAL A O 1
ATOM 983 N N . ALA A 1 121 ? -3.838 -7.560 -7.717 1.00 91.00 121 ALA A N 1
ATOM 984 C CA . ALA A 1 121 ? -2.988 -7.457 -6.531 1.00 91.00 121 ALA A CA 1
ATOM 985 C C . ALA A 1 121 ? -3.205 -8.618 -5.542 1.00 91.00 121 ALA A C 1
ATOM 987 O O . ALA A 1 121 ? -2.243 -9.119 -4.963 1.00 91.00 121 ALA A O 1
ATOM 988 N N . LEU A 1 122 ? -4.447 -9.080 -5.375 1.00 89.56 122 LEU A N 1
ATOM 989 C CA . LEU A 1 122 ? -4.769 -10.244 -4.546 1.00 89.56 122 LEU A CA 1
ATOM 990 C C . LEU A 1 122 ? -4.140 -11.530 -5.072 1.00 89.56 122 LEU A C 1
ATOM 992 O O . LEU A 1 122 ? -3.650 -12.322 -4.273 1.00 89.56 122 LEU A O 1
ATOM 996 N N . LYS A 1 123 ? -4.131 -11.733 -6.394 1.00 87.81 123 LYS A N 1
ATOM 997 C CA . LYS A 1 123 ? -3.481 -12.893 -7.010 1.00 87.81 123 LYS A CA 1
ATOM 998 C C . LYS A 1 123 ? -1.992 -12.943 -6.653 1.00 87.81 123 LYS A C 1
ATOM 1000 O O . LYS A 1 123 ? -1.528 -13.964 -6.164 1.00 87.81 123 LYS A O 1
ATOM 1005 N N . TYR A 1 124 ? -1.284 -11.819 -6.778 1.00 83.50 124 TYR A N 1
ATOM 1006 C CA . TYR A 1 124 ? 0.126 -11.722 -6.374 1.00 83.50 124 TYR A CA 1
ATOM 1007 C C . TYR A 1 124 ? 0.331 -11.959 -4.873 1.00 83.50 124 TYR A C 1
ATOM 1009 O O . TYR A 1 124 ? 1.236 -12.689 -4.477 1.00 83.50 124 TYR A O 1
ATOM 1017 N N . ALA A 1 125 ? -0.531 -11.386 -4.028 1.00 86.31 125 ALA A N 1
ATOM 1018 C CA . ALA A 1 125 ? -0.463 -11.608 -2.585 1.00 86.31 125 ALA A CA 1
ATOM 1019 C C . ALA A 1 125 ? -0.702 -13.084 -2.206 1.00 86.31 125 ALA A C 1
ATOM 1021 O O . ALA A 1 125 ? -0.127 -13.569 -1.233 1.00 86.31 125 ALA A O 1
ATOM 1022 N N . ALA A 1 126 ? -1.546 -13.796 -2.961 1.00 82.81 126 ALA A N 1
ATOM 1023 C CA . ALA A 1 126 ? -1.818 -15.218 -2.768 1.00 82.81 126 ALA A CA 1
ATOM 1024 C C . ALA A 1 126 ? -0.650 -16.110 -3.206 1.00 82.81 126 ALA A C 1
ATOM 1026 O O . ALA A 1 126 ? -0.357 -17.086 -2.517 1.00 82.81 126 ALA A O 1
ATOM 1027 N N . ASP A 1 127 ? 0.035 -15.761 -4.295 1.00 74.00 127 ASP A N 1
ATOM 1028 C CA . ASP A 1 127 ? 1.221 -16.490 -4.750 1.00 74.00 127 ASP A CA 1
ATOM 1029 C C . ASP A 1 127 ? 2.338 -16.419 -3.689 1.00 74.00 127 ASP A C 1
ATOM 1031 O O . ASP A 1 127 ? 2.899 -17.450 -3.320 1.00 74.00 127 ASP A O 1
ATOM 1035 N N . GLY A 1 128 ? 2.564 -15.245 -3.082 1.00 64.88 128 GLY A N 1
ATOM 1036 C CA . GLY A 1 128 ? 3.507 -15.085 -1.961 1.00 64.88 128 GLY A CA 1
ATOM 1037 C C . GLY A 1 128 ? 3.072 -15.768 -0.653 1.00 64.88 128 GLY A C 1
ATOM 1038 O O . GLY A 1 128 ? 3.891 -16.039 0.224 1.00 64.88 128 GLY A O 1
ATOM 1039 N N . LEU A 1 129 ? 1.782 -16.091 -0.501 1.00 60.12 129 LEU A N 1
ATOM 1040 C CA . LEU A 1 129 ? 1.259 -16.811 0.665 1.00 60.12 129 LEU A CA 1
ATOM 1041 C C . LEU A 1 129 ? 1.692 -18.291 0.663 1.00 60.12 129 LEU A C 1
ATOM 1043 O O . LEU A 1 129 ? 1.873 -18.877 1.731 1.00 60.12 129 LEU A O 1
ATOM 1047 N N . GLN A 1 130 ? 1.892 -18.898 -0.513 1.00 52.56 130 GLN A N 1
ATOM 1048 C CA . GLN A 1 130 ? 2.283 -20.311 -0.624 1.00 52.56 130 GLN A CA 1
ATOM 1049 C C . GLN A 1 130 ? 3.673 -20.600 -0.038 1.00 52.56 130 GLN A C 1
ATOM 1051 O O . GLN A 1 130 ? 3.945 -21.740 0.335 1.00 52.56 130 GLN A O 1
ATOM 1056 N N . GLU A 1 131 ? 4.525 -19.584 0.110 1.00 49.09 131 GLU A N 1
ATOM 1057 C CA . GLU A 1 131 ? 5.882 -19.733 0.648 1.00 49.09 131 GLU A CA 1
ATOM 1058 C C . GLU A 1 131 ? 5.947 -19.643 2.186 1.00 49.09 131 GLU A C 1
ATOM 1060 O O . GLU A 1 131 ? 6.886 -20.160 2.791 1.00 49.09 131 GLU A O 1
ATOM 1065 N N . HIS A 1 132 ? 4.935 -19.055 2.841 1.00 46.06 132 HIS A N 1
ATOM 1066 C CA . HIS A 1 132 ? 4.968 -18.751 4.281 1.00 46.06 132 HIS A CA 1
ATOM 1067 C C . HIS A 1 132 ? 3.893 -19.445 5.130 1.00 46.06 132 HIS A C 1
ATOM 1069 O O . HIS A 1 132 ? 3.964 -19.386 6.359 1.00 46.06 132 HIS A O 1
ATOM 1075 N N . VAL A 1 133 ? 2.922 -20.146 4.532 1.00 47.34 133 VAL A N 1
ATOM 1076 C CA . VAL A 1 133 ? 1.918 -20.917 5.290 1.00 47.34 133 VAL A CA 1
ATOM 1077 C C . VAL A 1 133 ? 2.493 -22.277 5.688 1.00 47.34 133 VAL A C 1
ATOM 1079 O O . VAL A 1 133 ? 2.113 -23.334 5.190 1.00 47.34 133 VAL A O 1
ATOM 1082 N N . ALA A 1 134 ? 3.414 -22.246 6.645 1.00 39.16 134 ALA A N 1
ATOM 1083 C CA . ALA A 1 134 ? 3.569 -23.326 7.601 1.00 39.16 134 ALA A CA 1
ATOM 1084 C C . ALA A 1 134 ? 2.848 -22.891 8.884 1.00 39.16 134 ALA A C 1
ATOM 1086 O O . ALA A 1 134 ? 3.186 -21.871 9.471 1.00 39.16 134 ALA A O 1
ATOM 1087 N N . SER A 1 135 ? 1.846 -23.671 9.292 1.00 42.56 135 SER A N 1
ATOM 1088 C CA . SER A 1 135 ? 1.121 -23.577 10.568 1.00 42.56 135 SER A CA 1
ATOM 1089 C C . SER A 1 135 ? 0.315 -22.297 10.830 1.00 42.56 135 SER A C 1
ATOM 1091 O O . SER A 1 135 ? 0.792 -21.393 11.499 1.00 42.56 135 SER A O 1
ATOM 1093 N N . ASP A 1 136 ? -0.956 -22.275 10.422 1.00 42.22 136 ASP A N 1
ATOM 1094 C CA . ASP A 1 136 ? -2.031 -22.138 11.417 1.00 42.22 136 ASP A CA 1
ATOM 1095 C C . ASP A 1 136 ? -3.402 -22.521 10.836 1.00 42.22 136 ASP A C 1
ATOM 1097 O O . ASP A 1 136 ? -3.954 -21.898 9.935 1.00 42.22 136 ASP A O 1
ATOM 1101 N N . ASN A 1 137 ? -3.957 -23.597 11.394 1.00 40.38 137 ASN A N 1
ATOM 1102 C CA . ASN A 1 137 ? -5.212 -24.257 11.022 1.00 40.38 137 ASN A CA 1
ATOM 1103 C C . ASN A 1 137 ? -6.466 -23.532 11.566 1.00 40.38 137 ASN A C 1
ATOM 1105 O O . ASN A 1 137 ? -7.462 -24.173 11.899 1.00 40.38 137 ASN A O 1
ATOM 1109 N N . LEU A 1 138 ? -6.446 -22.204 11.707 1.00 41.09 138 LEU A N 1
ATOM 1110 C CA . LEU A 1 138 ? -7.483 -21.464 12.443 1.00 41.09 138 LEU A CA 1
ATOM 1111 C C . LEU A 1 138 ? -8.065 -20.279 11.659 1.00 41.09 138 LEU A C 1
ATOM 1113 O O . LEU A 1 138 ? -8.146 -19.158 12.142 1.00 41.09 138 LEU A O 1
ATOM 1117 N N . SER A 1 139 ? -8.512 -20.545 10.431 1.00 47.22 139 SER A N 1
ATOM 1118 C CA . SER A 1 139 ? -9.798 -20.101 9.852 1.00 47.22 139 SER A CA 1
ATOM 1119 C C . SER A 1 139 ? -9.769 -20.316 8.331 1.00 47.22 139 SER A C 1
ATOM 1121 O O . SER A 1 139 ? -8.738 -20.107 7.706 1.00 47.22 139 SER A O 1
ATOM 1123 N N . ASN A 1 140 ? -10.888 -20.708 7.705 1.00 51.94 140 ASN A N 1
ATOM 1124 C CA . ASN A 1 140 ? -11.048 -20.841 6.235 1.00 51.94 140 ASN A CA 1
ATOM 1125 C C . ASN A 1 140 ? -10.990 -19.483 5.490 1.00 51.94 140 ASN A C 1
ATOM 1127 O O . ASN A 1 140 ? -11.779 -19.198 4.591 1.00 51.94 140 ASN A O 1
ATOM 1131 N N . LYS A 1 141 ? -10.139 -18.571 5.946 1.00 64.31 141 LYS A N 1
ATOM 1132 C CA . LYS A 1 141 ? -10.166 -17.152 5.635 1.00 64.31 141 LYS A CA 1
ATOM 1133 C C . LYS A 1 141 ? -8.730 -16.686 5.440 1.00 64.31 141 LYS A C 1
ATOM 1135 O O . LYS A 1 141 ? -8.058 -16.310 6.394 1.00 64.31 141 LYS A O 1
ATOM 1140 N N . ALA A 1 142 ? -8.268 -16.710 4.192 1.00 76.31 142 ALA A N 1
ATOM 1141 C CA . ALA A 1 142 ? -6.961 -16.166 3.850 1.00 76.31 142 ALA A CA 1
ATOM 1142 C C . ALA A 1 142 ? -6.965 -14.648 4.078 1.00 76.31 142 ALA A C 1
ATOM 1144 O O . ALA A 1 142 ? -7.892 -13.945 3.651 1.00 76.31 142 ALA A O 1
ATOM 1145 N N . ARG A 1 143 ? -5.949 -14.158 4.793 1.00 83.50 143 ARG A N 1
ATOM 1146 C CA . ARG A 1 143 ? -5.687 -12.732 5.000 1.00 83.50 143 ARG A CA 1
ATOM 1147 C C . ARG A 1 143 ? -4.627 -12.271 4.010 1.00 83.50 143 ARG A C 1
ATOM 1149 O O . ARG A 1 143 ? -3.677 -12.996 3.741 1.00 83.50 143 ARG A O 1
ATOM 1156 N N . PHE A 1 144 ? -4.790 -11.058 3.497 1.00 87.56 144 PHE A N 1
ATOM 1157 C CA . PHE A 1 144 ? -3.876 -10.455 2.532 1.00 87.56 144 PHE A CA 1
ATOM 1158 C C . PHE A 1 144 ? -3.468 -9.062 2.996 1.00 87.56 144 PHE A C 1
ATOM 1160 O O . PHE A 1 144 ? -4.292 -8.306 3.521 1.00 87.56 144 PHE A O 1
ATOM 1167 N N . SER A 1 145 ? -2.198 -8.730 2.772 1.00 90.56 145 SER A N 1
ATOM 1168 C CA . SER A 1 145 ? -1.659 -7.384 2.944 1.00 90.56 145 SER A CA 1
ATOM 1169 C C . SER A 1 145 ? -1.598 -6.715 1.577 1.00 90.56 145 SER A C 1
ATOM 1171 O O . SER A 1 145 ? -0.920 -7.209 0.680 1.00 90.56 145 SER A O 1
ATOM 1173 N N . LEU A 1 146 ? -2.309 -5.603 1.399 1.00 94.19 146 LEU A N 1
ATOM 1174 C CA . LEU A 1 146 ? -2.254 -4.829 0.159 1.00 94.19 146 LEU A CA 1
ATOM 1175 C C . LEU A 1 146 ? -1.830 -3.393 0.469 1.00 94.19 146 LEU A C 1
ATOM 1177 O O . LEU A 1 146 ? -2.360 -2.745 1.372 1.00 94.19 146 LEU A O 1
ATOM 1181 N N . PHE A 1 147 ? -0.893 -2.865 -0.301 1.00 94.62 147 PHE A N 1
ATOM 1182 C CA . PHE A 1 147 ? -0.560 -1.451 -0.292 1.00 94.62 147 PHE A CA 1
ATOM 1183 C C . PHE A 1 147 ? -1.416 -0.701 -1.305 1.00 94.62 147 PHE A C 1
ATOM 1185 O O . PHE A 1 147 ? -1.651 -1.176 -2.415 1.00 94.62 147 PHE A O 1
ATOM 1192 N N . LEU A 1 148 ? -1.865 0.491 -0.918 1.00 95.19 148 LEU A N 1
ATOM 1193 C CA . LEU A 1 148 ? -2.478 1.459 -1.820 1.00 95.19 148 LEU A CA 1
ATOM 1194 C C . LEU A 1 148 ? -1.423 2.507 -2.124 1.00 95.19 148 LEU A C 1
ATOM 1196 O O . LEU A 1 148 ? -1.066 3.302 -1.250 1.00 95.19 148 LEU A O 1
ATOM 1200 N N . CYS A 1 149 ? -0.942 2.504 -3.354 1.00 93.88 149 CYS A N 1
ATOM 1201 C CA . CYS A 1 149 ? 0.170 3.311 -3.802 1.00 93.88 149 CYS A CA 1
ATOM 1202 C C . CYS A 1 149 ? -0.299 4.444 -4.713 1.00 93.88 149 CYS A C 1
ATOM 1204 O O . CYS A 1 149 ? -1.227 4.290 -5.512 1.00 93.88 149 CYS A O 1
ATOM 1206 N N . LYS A 1 150 ? 0.395 5.575 -4.626 1.00 92.12 150 LYS A N 1
ATOM 1207 C CA . LYS A 1 1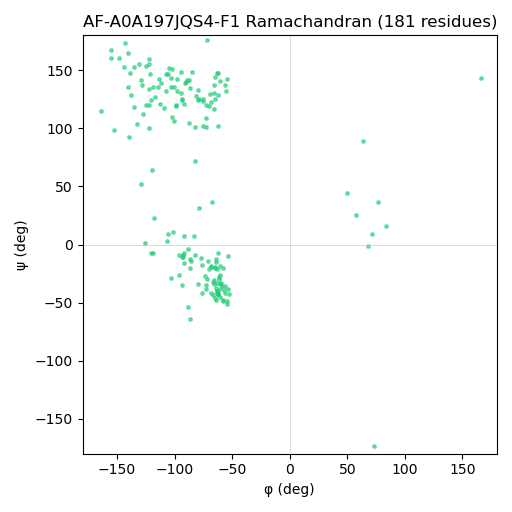50 ? 0.471 6.536 -5.727 1.00 92.12 150 LYS A CA 1
ATOM 1208 C C . LYS A 1 150 ? 1.722 6.241 -6.538 1.00 92.12 150 LYS A C 1
ATOM 1210 O O . LYS A 1 150 ? 2.722 5.789 -5.978 1.00 92.12 150 LYS A O 1
ATOM 1215 N N . ALA A 1 151 ? 1.668 6.508 -7.834 1.00 91.38 151 ALA A N 1
ATOM 1216 C CA . ALA A 1 151 ? 2.812 6.326 -8.711 1.00 91.38 151 ALA A CA 1
ATOM 1217 C C . ALA A 1 151 ? 2.914 7.456 -9.739 1.00 91.38 151 ALA A C 1
ATOM 1219 O O . ALA A 1 151 ? 1.968 8.210 -9.946 1.00 91.38 151 ALA A O 1
ATOM 1220 N N . ARG A 1 152 ? 4.065 7.587 -10.388 1.00 91.62 152 ARG A N 1
ATOM 1221 C CA . ARG A 1 152 ? 4.285 8.477 -11.540 1.00 91.62 152 ARG A CA 1
ATOM 1222 C C . ARG A 1 152 ? 5.221 7.799 -12.534 1.00 91.62 152 ARG A C 1
ATOM 1224 O O . ARG A 1 152 ? 5.706 6.715 -12.248 1.00 91.62 152 ARG A O 1
ATOM 1231 N N . ASN A 1 153 ? 5.444 8.390 -13.710 1.00 90.94 153 ASN A N 1
ATOM 1232 C CA . ASN A 1 153 ? 6.279 7.782 -14.764 1.00 90.94 153 ASN A CA 1
ATOM 1233 C C . ASN A 1 153 ? 5.893 6.315 -15.054 1.00 90.94 153 ASN A C 1
ATOM 1235 O O . ASN A 1 153 ? 6.733 5.420 -15.115 1.00 90.94 153 ASN A O 1
ATOM 1239 N N . ILE A 1 154 ? 4.587 6.065 -15.153 1.00 91.50 154 ILE A N 1
ATOM 1240 C CA . ILE A 1 154 ? 4.023 4.717 -15.159 1.00 91.50 154 ILE A CA 1
ATOM 1241 C C . ILE A 1 154 ? 4.165 4.090 -16.543 1.00 91.50 154 ILE A C 1
ATOM 1243 O O . ILE A 1 154 ? 3.790 4.685 -17.553 1.00 91.50 154 ILE A O 1
ATOM 1247 N N . HIS A 1 155 ? 4.638 2.850 -16.573 1.00 91.38 155 HIS A N 1
ATOM 1248 C CA . HIS A 1 155 ? 4.721 2.032 -17.773 1.00 91.38 155 HIS A CA 1
ATOM 1249 C C . HIS A 1 155 ? 3.624 0.961 -17.794 1.00 91.38 155 HIS A C 1
ATOM 1251 O O . HIS A 1 155 ? 3.165 0.484 -16.752 1.00 91.38 155 HIS A O 1
ATOM 1257 N N . LEU A 1 156 ? 3.213 0.565 -19.000 1.00 88.38 156 LEU A N 1
ATOM 1258 C CA . LEU A 1 156 ? 2.282 -0.542 -19.213 1.00 88.38 156 LEU A CA 1
ATOM 1259 C C . LEU A 1 156 ? 3.045 -1.869 -19.151 1.00 88.38 156 LEU A C 1
ATOM 1261 O O . LEU A 1 156 ? 4.049 -2.035 -19.841 1.00 88.38 156 LEU A O 1
ATOM 1265 N N . GLY A 1 157 ? 2.570 -2.801 -18.323 1.00 82.56 157 GLY A N 1
ATOM 1266 C CA . GLY A 1 157 ? 3.096 -4.164 -18.277 1.00 82.56 157 GLY A CA 1
ATOM 1267 C C . GLY A 1 157 ? 2.713 -4.984 -19.512 1.00 82.56 157 GLY A C 1
ATOM 1268 O O . GLY A 1 157 ? 1.953 -4.538 -20.370 1.00 82.56 157 GLY A O 1
ATOM 1269 N N . HIS A 1 158 ? 3.230 -6.213 -19.585 1.00 76.06 158 HIS A N 1
ATOM 1270 C CA . HIS A 1 158 ? 2.936 -7.141 -20.686 1.00 76.06 158 HIS A CA 1
ATOM 1271 C C . HIS A 1 158 ? 1.449 -7.510 -20.781 1.00 76.06 158 HIS A C 1
ATOM 1273 O O . HIS A 1 158 ? 0.947 -7.750 -21.876 1.00 76.06 158 HIS A O 1
ATOM 1279 N N . GLU A 1 159 ? 0.739 -7.521 -19.652 1.00 75.94 159 GLU A N 1
ATOM 1280 C CA . GLU A 1 159 ? -0.713 -7.678 -19.624 1.00 75.94 159 GLU A CA 1
ATOM 1281 C C . GLU A 1 159 ? -1.377 -6.322 -19.373 1.00 75.94 159 GLU A C 1
ATOM 1283 O O . GLU A 1 159 ? -0.888 -5.517 -18.578 1.00 75.94 159 GLU A O 1
ATOM 1288 N N . ALA A 1 160 ? -2.529 -6.087 -20.006 1.00 70.75 160 ALA A N 1
ATOM 1289 C CA . ALA A 1 160 ? -3.225 -4.797 -19.990 1.00 70.75 160 ALA A CA 1
ATOM 1290 C C . ALA A 1 160 ? -3.589 -4.284 -18.583 1.00 70.75 160 ALA A C 1
ATOM 1292 O O . ALA A 1 160 ? -3.807 -3.083 -18.407 1.00 70.75 160 ALA A O 1
ATOM 1293 N N . MET A 1 161 ? -3.634 -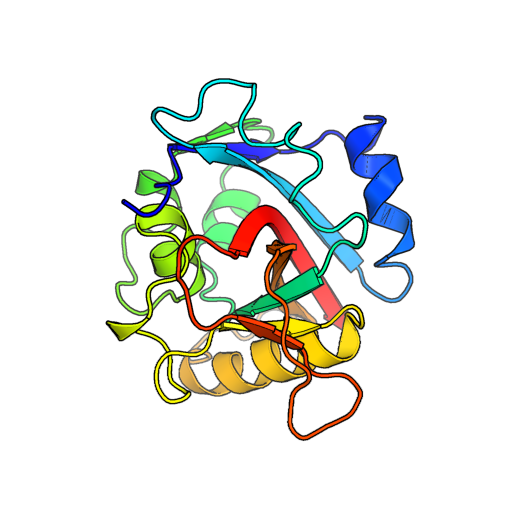5.168 -17.584 1.00 81.31 161 MET A N 1
ATOM 1294 C CA . MET A 1 161 ? -3.972 -4.836 -16.197 1.00 81.31 161 MET A CA 1
ATOM 1295 C C . MET A 1 161 ? -2.750 -4.545 -15.318 1.00 81.31 161 MET A C 1
ATOM 1297 O O . MET A 1 161 ? -2.905 -4.019 -14.217 1.00 81.31 161 MET A O 1
ATOM 1301 N N . HIS A 1 162 ? -1.537 -4.827 -15.796 1.00 84.44 162 HIS A N 1
ATOM 1302 C CA . HIS A 1 162 ? -0.310 -4.552 -15.061 1.00 84.44 162 HIS A CA 1
ATOM 1303 C C . HIS A 1 162 ? 0.236 -3.168 -15.397 1.00 84.44 162 HIS A C 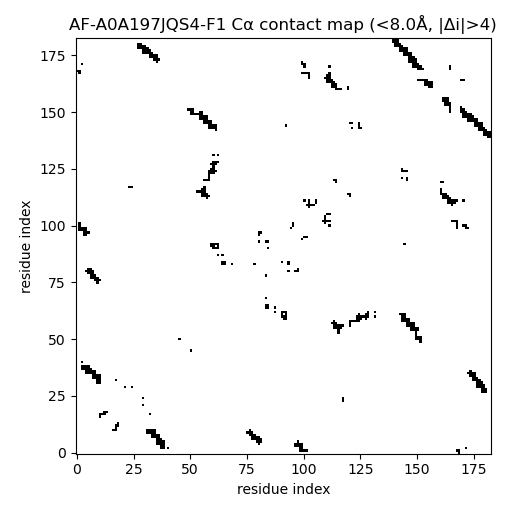1
ATOM 1305 O O . HIS A 1 162 ? 0.259 -2.717 -16.549 1.00 84.44 162 HIS A O 1
ATOM 1311 N N . ARG A 1 163 ? 0.705 -2.484 -14.363 1.00 91.12 163 ARG A N 1
ATOM 1312 C CA . ARG A 1 163 ? 1.474 -1.250 -14.446 1.00 91.12 163 ARG A CA 1
ATOM 1313 C C . ARG A 1 163 ? 2.773 -1.451 -13.691 1.00 91.12 163 ARG A C 1
ATOM 1315 O O . ARG A 1 163 ? 2.836 -2.278 -12.782 1.00 91.12 163 ARG A O 1
ATOM 1322 N N . TYR A 1 164 ? 3.806 -0.715 -14.072 1.00 91.31 164 TYR A N 1
ATOM 1323 C CA . TYR A 1 164 ? 5.043 -0.722 -13.308 1.00 91.31 164 TYR A CA 1
ATOM 1324 C C . TYR A 1 164 ? 5.779 0.610 -13.360 1.00 91.31 164 TYR A C 1
ATOM 1326 O O . TYR A 1 164 ? 5.590 1.411 -14.277 1.00 91.31 164 TYR A O 1
ATOM 1334 N N . VAL A 1 165 ? 6.668 0.808 -12.389 1.00 90.81 165 VAL A N 1
ATOM 1335 C CA . VAL A 1 165 ? 7.718 1.833 -12.428 1.00 90.81 165 VAL A CA 1
ATOM 1336 C C . VAL A 1 165 ? 9.089 1.184 -12.291 1.00 90.81 165 VAL A C 1
ATOM 1338 O O . VAL A 1 165 ? 9.219 0.083 -11.755 1.00 90.81 165 VAL A O 1
ATOM 1341 N N . VAL A 1 166 ? 10.117 1.860 -12.797 1.00 87.88 166 VAL A N 1
ATOM 1342 C CA . VAL A 1 166 ? 11.518 1.400 -12.717 1.00 87.88 166 VAL A CA 1
ATOM 1343 C C . VAL A 1 166 ? 12.256 2.042 -11.538 1.00 87.88 166 VAL A C 1
ATOM 1345 O O . VAL A 1 166 ? 13.228 1.496 -11.024 1.00 87.88 166 VAL A O 1
ATOM 1348 N N . SER A 1 167 ? 11.806 3.223 -11.123 1.00 88.56 167 SER A N 1
ATOM 1349 C CA . SER A 1 167 ? 12.423 4.019 -10.071 1.00 88.56 167 SER A CA 1
ATOM 1350 C C . SER A 1 167 ? 11.709 3.805 -8.742 1.00 88.56 167 SER A C 1
ATOM 1352 O O . SER A 1 167 ? 10.490 3.952 -8.659 1.00 88.56 167 SER A O 1
ATOM 1354 N N . ASP A 1 168 ? 12.479 3.562 -7.682 1.00 87.69 168 ASP A N 1
ATOM 1355 C CA . ASP A 1 168 ? 11.983 3.480 -6.301 1.00 87.69 168 ASP A CA 1
ATOM 1356 C C . ASP A 1 168 ? 11.318 4.791 -5.830 1.00 87.69 168 ASP A C 1
ATOM 1358 O O . ASP A 1 168 ? 10.569 4.811 -4.858 1.00 87.69 168 ASP A O 1
ATOM 1362 N N . TYR A 1 169 ? 11.594 5.903 -6.521 1.00 86.81 169 TYR A N 1
ATOM 1363 C CA . TYR A 1 169 ? 11.046 7.234 -6.234 1.00 86.81 169 TYR A CA 1
ATOM 1364 C C . TYR A 1 169 ? 9.692 7.503 -6.869 1.00 86.81 169 TYR A C 1
ATOM 1366 O O . TYR A 1 169 ? 9.055 8.501 -6.540 1.00 86.81 169 TYR A O 1
ATOM 1374 N N . ASP A 1 170 ? 9.291 6.660 -7.813 1.00 89.75 170 ASP A N 1
ATOM 1375 C CA . ASP A 1 170 ? 8.104 6.880 -8.627 1.00 89.75 170 ASP A CA 1
ATOM 1376 C C . ASP A 1 170 ? 6.915 6.051 -8.144 1.00 89.75 170 ASP A C 1
ATOM 1378 O O . ASP A 1 170 ? 5.886 5.991 -8.809 1.00 89.75 170 ASP A O 1
ATOM 1382 N N . ILE A 1 171 ? 7.037 5.448 -6.962 1.00 90.44 171 ILE A N 1
ATOM 1383 C CA . ILE A 1 171 ? 5.966 4.754 -6.261 1.00 90.44 171 ILE A CA 1
ATOM 1384 C C . ILE A 1 171 ? 6.050 5.051 -4.765 1.00 90.44 171 ILE A C 1
ATOM 1386 O O . ILE A 1 171 ? 7.118 5.013 -4.157 1.00 90.44 171 ILE A O 1
ATOM 1390 N N . ILE A 1 172 ? 4.905 5.345 -4.158 1.00 90.12 172 ILE A N 1
ATOM 1391 C CA . ILE A 1 172 ? 4.799 5.588 -2.723 1.00 90.12 172 ILE A CA 1
ATOM 1392 C C . ILE A 1 172 ? 3.582 4.854 -2.156 1.00 90.12 172 ILE A C 1
ATOM 1394 O O . ILE A 1 172 ? 2.448 5.167 -2.527 1.00 90.12 172 ILE A O 1
ATOM 1398 N N . PRO A 1 173 ? 3.778 3.906 -1.225 1.00 92.62 173 PRO A N 1
ATOM 1399 C CA . PRO A 1 173 ? 2.681 3.328 -0.464 1.00 92.62 173 PRO A CA 1
ATOM 1400 C C . PRO A 1 173 ? 2.051 4.391 0.443 1.00 92.62 173 PRO A C 1
ATOM 1402 O O . PRO A 1 173 ? 2.693 4.929 1.337 1.00 92.62 173 PRO A O 1
ATOM 1405 N N . CYS A 1 174 ? 0.790 4.739 0.245 1.00 92.75 174 CYS A N 1
ATOM 1406 C CA . CYS A 1 174 ? 0.107 5.717 1.097 1.00 92.75 174 CYS A CA 1
ATOM 1407 C C . CYS A 1 174 ? -0.656 5.037 2.237 1.00 92.75 174 CYS A C 1
ATOM 1409 O O . CYS A 1 174 ? -0.732 5.565 3.349 1.00 92.75 174 CYS A O 1
ATOM 1411 N N . TYR A 1 175 ? -1.206 3.857 1.955 1.00 94.38 175 TYR A N 1
ATOM 1412 C CA . TYR A 1 175 ? -1.979 3.080 2.912 1.00 94.38 175 TYR A CA 1
ATOM 1413 C C . TYR A 1 175 ? -1.572 1.617 2.864 1.00 94.38 175 TYR A C 1
ATOM 1415 O O . TYR A 1 175 ? -1.157 1.112 1.820 1.00 94.38 175 TYR A O 1
ATOM 1423 N N . LEU A 1 176 ? -1.750 0.944 3.992 1.00 94.00 176 LEU A N 1
ATOM 1424 C CA . LEU A 1 176 ? -1.677 -0.502 4.104 1.00 94.00 176 LEU A CA 1
ATOM 1425 C C . LEU A 1 176 ? -3.047 -1.008 4.527 1.00 94.00 176 LEU A C 1
ATOM 1427 O O . LEU A 1 176 ? -3.611 -0.546 5.519 1.00 94.00 176 LEU A O 1
ATOM 1431 N N . VAL A 1 177 ? -3.584 -1.954 3.775 1.00 93.44 177 VAL A N 1
ATOM 1432 C CA . VAL A 1 177 ? -4.891 -2.534 4.028 1.00 93.44 177 VAL A CA 1
ATOM 1433 C C . VAL A 1 177 ? -4.752 -4.024 4.293 1.00 93.44 177 VAL A C 1
ATOM 1435 O O . VAL A 1 177 ? -4.015 -4.725 3.600 1.00 93.44 177 VAL A O 1
ATOM 1438 N N . ILE A 1 178 ? -5.454 -4.494 5.320 1.00 90.69 178 ILE A N 1
ATOM 1439 C CA . ILE A 1 178 ? -5.554 -5.910 5.653 1.00 90.69 178 ILE A CA 1
ATOM 1440 C C . ILE A 1 178 ? -6.966 -6.353 5.312 1.00 90.69 178 ILE A C 1
ATOM 1442 O O . ILE A 1 178 ? -7.940 -5.851 5.881 1.00 90.69 178 ILE A O 1
ATOM 1446 N N . VAL A 1 179 ? -7.072 -7.282 4.372 1.00 90.00 179 VAL A N 1
ATOM 1447 C CA . VAL A 1 179 ? -8.346 -7.818 3.891 1.00 90.00 179 VAL A CA 1
ATOM 1448 C C . VAL A 1 179 ? -8.393 -9.319 4.088 1.00 90.00 179 VAL A C 1
ATOM 1450 O O . VAL A 1 179 ? -7.367 -9.983 4.217 1.00 90.00 179 VAL A O 1
ATOM 1453 N N . CYS A 1 180 ? -9.601 -9.857 4.096 1.00 86.62 180 CYS A N 1
ATOM 1454 C CA . CYS A 1 180 ? -9.846 -11.279 4.151 1.00 86.62 180 CYS A CA 1
ATOM 1455 C C . CYS A 1 180 ? -10.805 -11.700 3.038 1.00 86.62 180 CYS A C 1
ATOM 1457 O O . CYS A 1 180 ? -11.816 -11.034 2.792 1.00 86.62 180 CYS A O 1
ATOM 1459 N N . ARG A 1 181 ? -10.490 -12.830 2.400 1.00 80.06 181 ARG A N 1
ATOM 1460 C CA . ARG A 1 181 ? -11.345 -13.496 1.415 1.00 80.06 181 ARG A CA 1
ATOM 1461 C C . ARG A 1 181 ? -11.775 -14.850 1.971 1.00 80.06 181 ARG A C 1
ATOM 1463 O O . ARG A 1 181 ? -10.958 -15.577 2.537 1.00 80.06 181 ARG A O 1
ATOM 1470 N N . GLN A 1 182 ? -13.057 -15.177 1.828 1.00 67.62 182 GLN A N 1
ATOM 1471 C CA . GLN A 1 182 ? -13.496 -16.563 1.978 1.00 67.62 182 GLN A CA 1
ATOM 1472 C C . GLN A 1 182 ? -13.015 -17.325 0.743 1.00 67.62 182 GLN A C 1
ATOM 1474 O O . GLN A 1 182 ? -13.333 -16.918 -0.375 1.00 67.62 182 GLN A O 1
ATOM 1479 N N . LEU A 1 183 ? -12.187 -18.345 0.969 1.00 59.31 183 LEU A N 1
ATOM 1480 C CA . LEU A 1 183 ? -11.733 -19.265 -0.071 1.00 59.31 183 LEU A CA 1
ATOM 1481 C C . LEU A 1 183 ? -12.820 -20.293 -0.396 1.00 59.31 183 LEU A C 1
ATOM 1483 O O . LEU A 1 183 ? -13.530 -20.706 0.552 1.00 59.31 183 LEU A O 1
#

Solvent-accessible surface area (backbone atoms only — not comparable to full-atom values): 10293 Å² total; per-residue (Å²): 132,59,60,27,41,48,30,35,33,55,52,53,81,84,37,72,70,40,59,73,50,52,77,79,42,76,94,40,49,74,73,49,46,25,42,54,40,49,59,89,62,61,90,59,76,82,73,46,86,75,49,45,89,64,66,27,25,34,37,28,31,48,72,58,44,57,53,59,47,62,76,70,43,90,81,70,52,64,45,48,45,80,67,48,52,84,85,52,94,81,32,55,57,52,49,36,40,58,49,21,61,48,44,94,74,31,94,57,90,28,38,52,66,32,15,77,44,58,68,62,16,47,51,51,11,51,61,46,32,73,82,64,75,71,87,78,99,82,64,80,50,55,61,39,35,35,31,39,22,37,37,29,86,71,40,79,41,99,48,95,66,37,30,30,24,70,51,47,84,31,49,44,68,47,29,45,33,37,34,34,42,82,116

pLDDT: mean 79.81, std 14.3, range [39.16, 95.19]

Nearest PDB structures (foldseek):
  6hxs-assembly1_A  TM=6.169E-01  e=4.761E-04  Homo sapiens
  6w65-assembly3_C  TM=5.812E-01  e=1.082E-03  Homo sapiens
  2hgx-assembly1_A  TM=2.182E-01  e=6.076E-01  Homo sapiens